Protein AF-A0A7L2LQS7-F1 (afdb_monomer_lite)

InterPro domains:
  IPR002018 Carboxylesterase, type B [PF00135] (4-164)
  IPR029058 Alpha/Beta hydrolase fold [G3DSA:3.40.50.1820] (1-180)
  IPR029058 Alpha/Beta hydrolase fold [SSF53474] (6-167)
  IPR051093 Neuroligin and Bile salt-activated lipase [PTHR43903] (17-174)

Structure (mmCIF, N/CA/C/O backbone):
data_AF-A0A7L2LQS7-F1
#
_entry.id   AF-A0A7L2LQS7-F1
#
loop_
_atom_site.group_PDB
_atom_site.id
_atom_site.type_symbol
_atom_site.label_atom_id
_atom_site.label_alt_id
_atom_site.label_comp_id
_atom_site.label_asym_id
_atom_site.label_entity_id
_atom_site.label_seq_id
_atom_site.pdbx_PDB_ins_code
_atom_site.Cartn_x
_atom_site.Cartn_y
_atom_site.Cartn_z
_atom_site.occupancy
_atom_site.B_iso_or_equiv
_atom_site.auth_seq_id
_atom_site.auth_comp_id
_atom_site.auth_asym_id
_atom_site.auth_atom_id
_atom_site.pdbx_PDB_model_num
ATOM 1 N N . ASP A 1 1 ? -19.532 10.464 4.404 1.00 62.78 1 ASP A N 1
ATOM 2 C CA . ASP A 1 1 ? -19.447 11.847 4.922 1.00 62.78 1 ASP A CA 1
ATOM 3 C C . ASP A 1 1 ? -18.930 11.915 6.348 1.00 62.78 1 ASP A C 1
ATOM 5 O O . ASP A 1 1 ? -19.422 11.199 7.227 1.00 62.78 1 ASP A O 1
ATOM 9 N N . VAL A 1 2 ? -17.892 12.721 6.559 1.00 74.38 2 VAL A N 1
ATOM 10 C CA . VAL A 1 2 ? -17.381 13.107 7.881 1.00 74.38 2 VAL A CA 1
ATOM 11 C C . VAL A 1 2 ? -18.185 14.329 8.349 1.00 74.38 2 VAL A C 1
ATOM 13 O O . VAL A 1 2 ? -18.306 15.274 7.575 1.00 74.38 2 VAL A O 1
ATOM 16 N N . PRO A 1 3 ? -18.775 14.322 9.558 1.00 81.75 3 PRO A N 1
ATOM 17 C CA . PRO A 1 3 ? -19.477 15.487 10.097 1.00 81.75 3 PRO A CA 1
ATOM 18 C C . PRO A 1 3 ? -18.576 16.727 10.174 1.00 81.75 3 PRO A C 1
ATOM 20 O O . PRO A 1 3 ? -17.411 16.602 10.553 1.00 81.75 3 PRO A O 1
ATOM 23 N N . SER A 1 4 ? -19.132 17.910 9.891 1.00 85.94 4 SER A N 1
ATOM 24 C CA . SER A 1 4 ? -18.423 19.200 9.957 1.00 85.94 4 SER A CA 1
ATOM 25 C C . SER A 1 4 ? -17.726 19.428 11.297 1.00 85.94 4 SER A C 1
ATOM 27 O O . SER A 1 4 ? -16.603 19.918 11.333 1.00 85.94 4 SER A O 1
ATOM 29 N N . ASP A 1 5 ? -18.354 18.995 12.389 1.00 87.81 5 ASP A N 1
ATOM 30 C CA . ASP A 1 5 ? -17.862 19.209 13.754 1.00 87.81 5 ASP A CA 1
ATOM 31 C C . ASP A 1 5 ? -16.577 18.420 14.061 1.00 87.81 5 ASP A C 1
ATOM 33 O O . ASP A 1 5 ? -15.889 18.709 15.035 1.00 87.81 5 ASP A O 1
ATOM 37 N N . LEU A 1 6 ? -16.232 17.427 13.231 1.00 91.44 6 LEU A N 1
ATOM 38 C CA . LEU A 1 6 ? -14.990 16.656 13.350 1.00 91.44 6 LEU A CA 1
ATOM 39 C C . LEU A 1 6 ? -13.872 17.183 12.440 1.00 91.44 6 LEU A C 1
ATOM 41 O O . LEU A 1 6 ? -12.733 16.738 12.573 1.00 91.44 6 LEU A O 1
ATOM 45 N N . LEU A 1 7 ? -14.164 18.125 11.536 1.00 91.06 7 LEU A N 1
ATOM 46 C CA . LEU A 1 7 ? -13.156 18.700 10.641 1.00 91.06 7 LEU A CA 1
ATOM 47 C C . LEU A 1 7 ? -12.003 19.373 11.397 1.00 91.06 7 LEU A C 1
ATOM 49 O O . LEU A 1 7 ? -10.867 19.101 11.017 1.00 91.06 7 LEU A O 1
ATOM 53 N N . PRO A 1 8 ? -12.223 20.160 12.473 1.00 93.00 8 PRO A N 1
ATOM 54 C CA . PRO A 1 8 ? -11.115 20.769 13.211 1.00 93.00 8 PRO A CA 1
ATOM 55 C C . PRO A 1 8 ? -10.133 19.731 13.764 1.00 93.00 8 PRO A C 1
ATOM 57 O O . PRO A 1 8 ? -8.931 19.903 13.636 1.00 93.00 8 PRO A O 1
ATOM 60 N N . MET A 1 9 ? -10.640 18.610 14.292 1.00 93.75 9 MET A N 1
ATOM 61 C CA . MET A 1 9 ? -9.814 17.511 14.808 1.00 93.75 9 MET A CA 1
ATOM 62 C C . MET A 1 9 ? -8.959 16.858 13.712 1.00 93.75 9 MET A C 1
ATOM 64 O O . MET A 1 9 ? -7.824 16.467 13.960 1.00 93.75 9 MET A O 1
ATOM 68 N N . ILE A 1 10 ? -9.509 16.706 12.505 1.00 94.75 10 ILE A N 1
ATOM 69 C CA . ILE A 1 10 ? -8.804 16.100 11.366 1.00 94.75 10 ILE A CA 1
ATOM 70 C C . ILE A 1 10 ? -7.771 17.061 10.784 1.00 94.75 10 ILE A C 1
ATOM 72 O O . ILE A 1 10 ? -6.670 16.636 10.441 1.00 94.75 10 ILE A O 1
ATOM 76 N N . ILE A 1 11 ? -8.122 18.343 10.683 1.00 93.69 11 ILE A N 1
ATOM 77 C CA . ILE A 1 11 ? -7.222 19.400 10.221 1.00 93.69 11 ILE A CA 1
ATOM 78 C C . ILE A 1 11 ? -6.031 19.525 11.170 1.00 93.69 11 ILE A C 1
ATOM 80 O O . ILE A 1 11 ? -4.901 19.527 10.697 1.00 93.69 11 ILE A O 1
ATOM 84 N N . ASP A 1 12 ? -6.270 19.556 12.479 1.00 94.62 12 ASP A N 1
ATOM 85 C CA . ASP A 1 12 ? -5.216 19.627 13.495 1.00 94.62 12 ASP A CA 1
ATOM 86 C C . ASP A 1 12 ? -4.250 18.432 13.401 1.00 94.62 12 ASP A C 1
ATOM 88 O O . ASP A 1 12 ? -3.039 18.606 13.294 1.00 94.62 12 ASP A O 1
ATOM 92 N N . GLU A 1 13 ? -4.785 17.210 13.310 1.00 95.62 13 GLU A N 1
ATOM 93 C CA . GLU A 1 13 ? -3.983 15.981 13.232 1.00 95.62 13 GLU A CA 1
ATOM 94 C C . GLU A 1 13 ? -3.121 15.874 11.960 1.00 95.62 13 GLU A C 1
ATOM 96 O O . GLU A 1 13 ? -2.059 15.239 11.978 1.00 95.62 13 GLU A O 1
ATOM 101 N N . TYR A 1 14 ? -3.596 16.393 10.826 1.00 96.50 14 TYR A N 1
ATOM 102 C CA . TYR A 1 14 ? -2.888 16.265 9.549 1.00 96.50 14 TYR A CA 1
ATOM 103 C C . TYR A 1 14 ? -2.093 17.507 9.185 1.00 96.50 14 TYR A C 1
ATOM 105 O O . TYR A 1 14 ? -0.924 17.379 8.841 1.00 96.50 14 TYR A O 1
ATOM 113 N N . LEU A 1 15 ? -2.711 18.684 9.224 1.00 94.25 15 LEU A N 1
ATOM 114 C CA . LEU A 1 15 ? -2.127 19.914 8.697 1.00 94.25 15 LEU A CA 1
ATOM 115 C C . LEU A 1 15 ? -1.290 20.630 9.758 1.00 94.25 15 LEU A C 1
ATOM 117 O O . LEU A 1 15 ? -0.187 21.078 9.440 1.00 94.25 15 LEU A O 1
ATOM 121 N N . GLY A 1 16 ? -1.747 20.646 11.015 1.00 88.62 16 GLY A N 1
ATOM 122 C CA . GLY A 1 16 ? -1.106 21.384 12.107 1.00 88.62 16 GLY A CA 1
ATOM 123 C C . GLY A 1 16 ? -0.840 22.854 11.753 1.00 88.62 16 GLY A C 1
ATOM 124 O O . GLY A 1 16 ? -1.473 23.410 10.858 1.00 88.62 16 GLY A O 1
ATOM 125 N N . ASP A 1 17 ? 0.151 23.455 12.412 1.00 90.19 17 ASP A N 1
ATOM 126 C CA . ASP A 1 17 ? 0.491 24.879 12.256 1.00 90.19 17 ASP A CA 1
ATOM 127 C C . ASP A 1 17 ? 1.727 25.114 11.364 1.00 90.19 17 ASP A C 1
ATOM 129 O O . ASP A 1 17 ? 2.562 25.969 11.657 1.00 90.19 17 ASP A O 1
ATOM 133 N N . THR A 1 18 ? 1.917 24.318 10.303 1.00 91.75 18 THR A N 1
ATOM 134 C CA . THR A 1 18 ? 3.075 24.525 9.412 1.00 91.75 18 THR A CA 1
ATOM 135 C C . THR A 1 18 ? 2.882 25.745 8.509 1.00 91.75 18 THR A C 1
ATOM 137 O O . THR A 1 18 ? 1.830 25.921 7.892 1.00 91.75 18 THR A O 1
ATOM 140 N N . GLU A 1 19 ? 3.922 26.573 8.406 1.00 93.06 19 GLU A N 1
ATOM 141 C CA . GLU A 1 19 ? 3.988 27.694 7.462 1.00 93.06 19 GLU A CA 1
ATOM 142 C C . GLU A 1 19 ? 4.675 27.310 6.140 1.00 93.06 19 GLU A C 1
ATOM 144 O O . GLU A 1 19 ? 4.652 28.098 5.195 1.00 93.06 19 GLU A O 1
ATOM 149 N N . ASP A 1 20 ? 5.273 26.113 6.044 1.00 96.75 20 ASP A N 1
ATOM 150 C CA . ASP A 1 20 ? 5.912 25.632 4.815 1.00 96.75 20 ASP A CA 1
ATOM 151 C C . ASP A 1 20 ? 4.850 25.115 3.823 1.00 96.75 20 ASP A C 1
ATOM 153 O O . ASP A 1 20 ? 4.201 24.094 4.081 1.00 96.75 20 ASP A O 1
ATOM 157 N N . PRO A 1 21 ? 4.682 25.755 2.647 1.00 96.06 21 PRO A N 1
ATOM 158 C CA . PRO A 1 21 ? 3.709 25.314 1.654 1.00 96.06 21 PRO A CA 1
ATOM 159 C C . PRO A 1 21 ? 3.954 23.893 1.129 1.00 96.06 21 PRO A C 1
ATOM 161 O O . PRO A 1 21 ? 2.997 23.208 0.761 1.00 96.06 21 PRO A O 1
ATOM 164 N N . ALA A 1 22 ? 5.212 23.440 1.062 1.00 96.19 22 ALA A N 1
ATOM 165 C CA . ALA A 1 22 ? 5.538 22.095 0.594 1.00 96.19 22 ALA A CA 1
ATOM 166 C C . ALA A 1 22 ? 5.123 21.042 1.626 1.00 96.19 22 ALA A C 1
ATOM 168 O O . ALA A 1 22 ? 4.493 20.044 1.271 1.00 96.19 22 ALA A O 1
ATOM 169 N N . GLU A 1 23 ? 5.402 21.301 2.902 1.00 96.25 23 GLU A N 1
ATOM 170 C CA . GLU A 1 23 ? 4.966 20.441 3.996 1.00 96.25 23 GLU A CA 1
ATOM 171 C C . GLU A 1 23 ? 3.436 20.410 4.115 1.00 96.25 23 GLU A C 1
ATOM 173 O O . GLU A 1 23 ? 2.849 19.334 4.252 1.00 96.25 23 GLU A O 1
ATOM 178 N N . LEU A 1 24 ? 2.772 21.566 3.996 1.00 96.75 24 LEU A N 1
ATOM 179 C CA . LEU A 1 24 ? 1.312 21.655 4.003 1.00 96.75 24 LEU A CA 1
ATOM 180 C C . LEU A 1 24 ? 0.690 20.834 2.866 1.00 96.75 24 LEU A C 1
ATOM 182 O O . LEU A 1 24 ? -0.272 20.096 3.095 1.00 96.75 24 LEU A O 1
ATOM 186 N N . ARG A 1 25 ? 1.249 20.928 1.650 1.00 96.06 25 ARG A N 1
ATOM 187 C CA . ARG A 1 25 ? 0.832 20.113 0.499 1.00 96.06 25 ARG A CA 1
ATOM 188 C C . ARG A 1 25 ? 0.946 18.627 0.821 1.00 96.06 25 ARG A C 1
ATOM 190 O O . ARG A 1 25 ? -0.025 17.901 0.632 1.00 96.06 25 ARG A O 1
ATOM 197 N N . ASP A 1 26 ? 2.102 18.177 1.296 1.00 96.25 26 ASP A N 1
ATOM 198 C CA . ASP A 1 26 ? 2.358 16.751 1.525 1.00 96.25 26 ASP A CA 1
ATOM 199 C C . ASP A 1 26 ? 1.445 16.190 2.625 1.00 96.25 26 ASP A C 1
ATOM 201 O O . ASP A 1 26 ? 0.823 15.144 2.440 1.00 96.25 26 ASP A O 1
ATOM 205 N N . ARG A 1 27 ? 1.255 16.941 3.717 1.00 96.88 27 ARG A N 1
ATOM 206 C CA . ARG A 1 27 ? 0.311 16.617 4.799 1.00 96.88 27 ARG A CA 1
ATOM 207 C C . ARG A 1 27 ? -1.140 16.538 4.319 1.00 96.88 27 ARG A C 1
ATOM 209 O O . ARG A 1 27 ? -1.890 15.650 4.731 1.00 96.88 27 ARG A O 1
ATOM 216 N N . PHE A 1 28 ? -1.544 17.453 3.439 1.00 96.44 28 PHE A N 1
ATOM 217 C CA . PHE A 1 28 ? -2.881 17.447 2.851 1.00 96.44 28 PHE A CA 1
ATOM 218 C C . PHE A 1 28 ? -3.085 16.271 1.884 1.00 96.44 28 PHE A C 1
ATOM 220 O O . PHE A 1 28 ? -4.141 15.639 1.897 1.00 96.44 28 PHE A O 1
ATOM 227 N N . LEU A 1 29 ? -2.073 15.922 1.086 1.00 96.38 29 LEU A N 1
ATOM 228 C CA . LEU A 1 29 ? -2.115 14.740 0.221 1.00 96.38 29 LEU A CA 1
ATOM 229 C C . LEU A 1 29 ? -2.169 13.441 1.039 1.00 96.38 29 LEU A C 1
ATOM 231 O O . LEU A 1 29 ? -2.955 12.552 0.706 1.00 96.38 29 LEU A O 1
ATOM 235 N N . ASP A 1 30 ? -1.426 13.357 2.146 1.00 96.75 30 ASP A N 1
ATOM 236 C CA . ASP A 1 30 ? -1.506 12.239 3.094 1.00 96.75 30 ASP A CA 1
ATOM 237 C C . ASP A 1 30 ? -2.912 12.098 3.697 1.00 96.75 30 ASP A C 1
ATOM 239 O O . ASP A 1 30 ? -3.427 10.984 3.798 1.00 96.75 30 ASP A O 1
ATOM 243 N N . LEU A 1 31 ? -3.567 13.211 4.054 1.00 96.88 31 LEU A N 1
ATOM 244 C CA . LEU A 1 31 ? -4.956 13.208 4.526 1.00 96.88 31 LEU A CA 1
ATOM 245 C C . LEU A 1 31 ? -5.904 12.599 3.489 1.00 96.88 31 LEU A C 1
ATOM 247 O O . LEU A 1 31 ? -6.710 11.725 3.823 1.00 96.88 31 LEU A O 1
ATOM 251 N N . LEU A 1 32 ? -5.819 13.058 2.239 1.00 95.75 32 LEU A N 1
ATOM 252 C CA . LEU A 1 32 ? -6.684 12.571 1.166 1.00 95.75 32 LEU A CA 1
ATOM 253 C C . LEU A 1 32 ? -6.434 11.088 0.875 1.00 95.75 32 LEU A C 1
ATOM 255 O O . LEU A 1 32 ? -7.392 10.318 0.791 1.00 95.75 32 LEU A O 1
ATOM 259 N N . GLY A 1 33 ? -5.168 10.673 0.778 1.00 96.44 33 GLY A N 1
ATOM 260 C CA . GLY A 1 33 ? -4.793 9.279 0.543 1.00 96.44 33 GLY A CA 1
ATOM 261 C C . GLY A 1 33 ? -5.238 8.351 1.673 1.00 96.44 33 GLY A C 1
ATOM 262 O O . GLY A 1 33 ? -5.819 7.289 1.422 1.00 96.44 33 GLY A O 1
ATOM 263 N N . ASP A 1 34 ? -5.048 8.772 2.926 1.00 97.44 34 ASP A N 1
ATOM 264 C CA . ASP A 1 34 ? -5.461 7.987 4.084 1.00 97.44 34 ASP A CA 1
ATOM 265 C C . ASP A 1 34 ? -6.985 7.833 4.145 1.00 97.44 34 ASP A C 1
ATOM 267 O O . ASP A 1 34 ? -7.490 6.725 4.350 1.00 97.44 34 ASP A O 1
ATOM 271 N N . MET A 1 35 ? -7.726 8.923 3.933 1.00 94.25 35 MET A N 1
ATOM 272 C CA . MET A 1 35 ? -9.188 8.920 3.997 1.00 94.25 35 MET A CA 1
ATOM 273 C C . MET A 1 35 ? -9.818 8.123 2.847 1.00 94.25 35 MET A C 1
ATOM 275 O O . MET A 1 35 ? -10.779 7.384 3.074 1.00 94.25 35 MET A O 1
ATOM 279 N N . ALA A 1 36 ? -9.298 8.273 1.626 1.00 94.12 36 ALA A N 1
ATOM 280 C CA . ALA A 1 36 ? -9.875 7.662 0.433 1.00 94.12 36 ALA A CA 1
ATOM 281 C C . ALA A 1 36 ? -9.492 6.185 0.274 1.00 94.12 36 ALA A C 1
ATOM 283 O O . ALA A 1 36 ? -10.329 5.387 -0.148 1.00 94.12 36 ALA A O 1
ATOM 284 N N . ILE A 1 37 ? -8.251 5.816 0.612 1.00 96.25 37 ILE A N 1
ATOM 285 C CA . ILE A 1 37 ? -7.688 4.501 0.280 1.00 96.25 37 ILE A CA 1
ATOM 286 C C . ILE A 1 37 ? -7.264 3.733 1.531 1.00 96.25 37 ILE A C 1
ATOM 288 O O . ILE A 1 37 ? -7.790 2.647 1.788 1.00 96.25 37 ILE A O 1
ATOM 292 N N . VAL A 1 38 ? -6.337 4.274 2.327 1.00 97.56 38 VAL A N 1
ATOM 293 C CA . VAL A 1 38 ? -5.633 3.478 3.352 1.00 97.56 38 VAL A CA 1
ATOM 294 C C . VAL A 1 38 ? -6.568 3.028 4.476 1.00 97.56 38 VAL A C 1
ATOM 296 O O . VAL A 1 38 ? -6.602 1.844 4.813 1.00 97.56 38 VAL A O 1
ATOM 299 N N . MET A 1 39 ? -7.365 3.934 5.049 1.00 97.00 39 MET A N 1
ATOM 300 C CA . MET A 1 39 ? -8.237 3.601 6.183 1.00 97.00 39 MET A CA 1
ATOM 301 C C . MET A 1 39 ? -9.382 2.655 5.788 1.00 97.00 39 MET A C 1
ATOM 303 O O . MET A 1 39 ? -9.608 1.672 6.506 1.00 97.00 39 MET A O 1
ATOM 307 N N . PRO A 1 40 ? -10.086 2.860 4.653 1.00 96.56 40 PRO A N 1
ATOM 308 C CA . PRO A 1 40 ? -11.035 1.873 4.143 1.00 96.56 40 PRO A CA 1
ATOM 309 C C . PRO A 1 40 ? -10.393 0.508 3.858 1.00 96.56 40 PRO A C 1
ATOM 311 O O . PRO A 1 40 ? -10.968 -0.511 4.249 1.00 96.56 40 PRO A O 1
ATOM 314 N N . ALA A 1 41 ? -9.199 0.471 3.253 1.00 98.06 41 ALA A N 1
ATOM 315 C CA . ALA A 1 41 ? -8.479 -0.773 2.974 1.00 98.06 41 ALA A CA 1
ATOM 316 C C . ALA A 1 41 ? -8.128 -1.532 4.262 1.00 98.06 41 ALA A C 1
ATOM 318 O O . ALA A 1 41 ? -8.461 -2.708 4.389 1.00 98.06 41 ALA A O 1
ATOM 319 N N . ILE A 1 42 ? -7.551 -0.861 5.266 1.00 98.19 42 ILE A N 1
ATOM 320 C CA . ILE A 1 42 ? -7.239 -1.474 6.570 1.00 98.19 42 ILE A CA 1
ATOM 321 C C . ILE A 1 42 ? -8.505 -1.999 7.252 1.00 98.19 42 ILE A C 1
ATOM 323 O O . ILE A 1 42 ? -8.498 -3.088 7.831 1.00 98.19 42 ILE A O 1
ATOM 327 N N . LYS A 1 43 ? -9.623 -1.271 7.169 1.00 97.00 43 LYS A N 1
ATOM 328 C CA . LYS A 1 43 ? -10.905 -1.745 7.702 1.00 97.00 43 LYS A CA 1
ATOM 329 C C . LYS A 1 43 ? -11.375 -3.023 7.000 1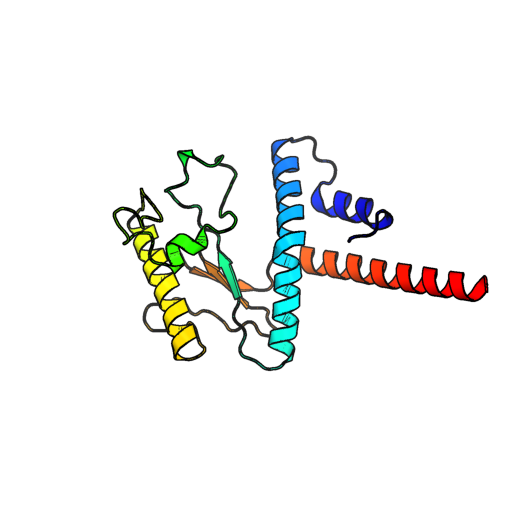.00 97.00 43 LYS A C 1
ATOM 331 O O . LYS A 1 43 ? -11.762 -3.971 7.681 1.00 97.00 43 LYS A O 1
ATOM 336 N N . ALA A 1 44 ? -11.312 -3.066 5.669 1.00 98.06 44 ALA A N 1
ATOM 337 C CA . ALA A 1 44 ? -11.670 -4.248 4.890 1.00 98.06 44 ALA A CA 1
ATOM 338 C C . ALA A 1 44 ? -10.762 -5.448 5.213 1.00 98.06 44 ALA A C 1
ATOM 340 O O . ALA A 1 44 ? -11.264 -6.551 5.417 1.00 98.06 44 ALA A O 1
ATOM 341 N N . LEU A 1 45 ? -9.451 -5.225 5.349 1.00 98.12 45 LEU A N 1
ATOM 342 C CA . LEU A 1 45 ? -8.480 -6.256 5.730 1.00 98.12 45 LEU A CA 1
ATOM 343 C C . LEU A 1 45 ? -8.778 -6.854 7.104 1.00 98.12 45 LEU A C 1
ATOM 345 O O . LEU A 1 45 ? -8.729 -8.071 7.262 1.00 98.12 45 LEU A O 1
ATOM 349 N N . ASN A 1 46 ? -9.114 -6.018 8.091 1.00 97.44 46 ASN A N 1
ATOM 350 C CA . ASN A 1 46 ? -9.468 -6.502 9.424 1.00 97.44 46 ASN A CA 1
ATOM 351 C C . ASN A 1 46 ? -10.716 -7.395 9.382 1.00 97.44 46 ASN A C 1
ATOM 353 O O . ASN A 1 46 ? -10.674 -8.489 9.940 1.00 97.44 46 ASN A O 1
ATOM 357 N N . TYR A 1 47 ? -11.771 -6.993 8.661 1.00 98.12 47 TYR A N 1
ATOM 358 C CA . TYR A 1 47 ? -12.967 -7.829 8.500 1.00 98.12 47 TYR A CA 1
ATOM 359 C C . TYR A 1 47 ? -12.689 -9.129 7.744 1.00 98.12 47 TYR A C 1
ATOM 361 O O . TYR A 1 47 ? -13.170 -10.188 8.141 1.00 98.12 47 TYR A O 1
ATOM 369 N N . HIS A 1 48 ? -11.900 -9.070 6.670 1.00 98.25 48 HIS A N 1
ATOM 370 C CA . HIS A 1 48 ? -11.558 -10.258 5.895 1.00 98.25 48 HIS A CA 1
ATOM 371 C C . HIS A 1 48 ? -10.745 -11.250 6.737 1.00 98.25 48 HIS A C 1
ATOM 373 O O . HIS A 1 48 ? -11.086 -12.429 6.796 1.00 98.25 48 HIS A O 1
ATOM 379 N N . ARG A 1 49 ? -9.751 -10.768 7.493 1.00 97.31 49 ARG A N 1
ATOM 380 C CA . ARG A 1 49 ? -9.002 -11.578 8.464 1.00 97.31 49 ARG A CA 1
ATOM 381 C C . ARG A 1 49 ? -9.916 -12.180 9.536 1.00 97.31 49 ARG A C 1
ATOM 383 O O . ARG A 1 49 ? -9.770 -13.351 9.868 1.00 97.31 49 ARG A O 1
ATOM 390 N N . GLU A 1 50 ? -10.843 -11.400 10.092 1.00 97.69 50 GLU A N 1
ATOM 391 C CA . GLU A 1 50 ? -11.778 -11.850 11.139 1.00 97.69 50 GLU A CA 1
ATOM 392 C C . GLU A 1 50 ? -12.741 -12.943 10.664 1.00 97.69 50 GLU A C 1
ATOM 394 O O . GLU A 1 50 ? -13.211 -13.734 11.478 1.00 97.69 50 GLU A O 1
ATOM 399 N N . SER A 1 51 ? -12.976 -13.053 9.354 1.00 97.75 51 SER A N 1
ATOM 400 C CA . SER A 1 51 ? -13.718 -14.179 8.776 1.00 97.75 51 SER A CA 1
ATOM 401 C C . SER A 1 51 ? -12.959 -15.516 8.825 1.00 97.75 51 SER A C 1
ATOM 403 O O . SER A 1 51 ? -13.541 -16.562 8.548 1.00 97.75 51 SER A O 1
ATOM 405 N N . GLY A 1 52 ? -11.663 -15.497 9.162 1.00 96.25 52 GLY A N 1
ATOM 406 C CA . GLY A 1 52 ? -10.772 -16.661 9.136 1.00 96.25 52 GLY A CA 1
ATOM 407 C C . GLY A 1 52 ? -10.140 -16.935 7.768 1.00 96.25 52 GLY A C 1
ATOM 408 O O . GLY A 1 52 ? -9.3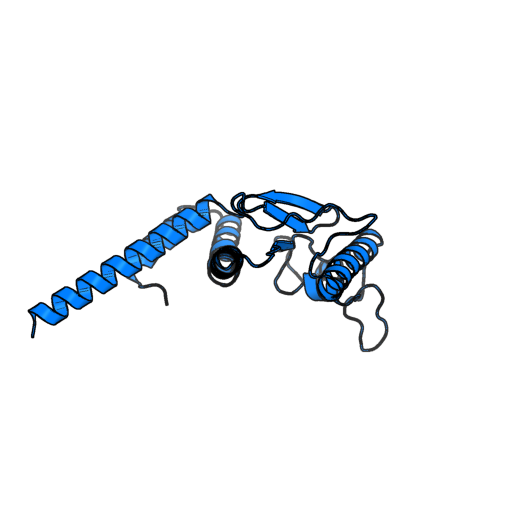47 -17.867 7.639 1.00 96.25 52 GLY A O 1
ATOM 409 N N . ALA A 1 53 ? -10.457 -16.133 6.748 1.00 96.31 53 ALA A N 1
ATOM 410 C CA . ALA A 1 53 ? -9.892 -16.281 5.414 1.00 96.31 53 ALA A CA 1
ATOM 411 C C . ALA A 1 53 ? -8.414 -15.832 5.353 1.00 96.31 53 ALA A C 1
ATOM 413 O O . ALA A 1 53 ? -8.056 -14.798 5.939 1.00 96.31 53 ALA A O 1
ATOM 414 N N . PRO A 1 54 ? -7.547 -16.544 4.598 1.00 96.94 54 PRO A N 1
ATOM 415 C CA . PRO A 1 54 ? -6.200 -16.071 4.296 1.00 96.94 54 PRO A CA 1
ATOM 416 C C . PRO A 1 54 ? -6.252 -14.667 3.694 1.00 96.94 54 PRO A C 1
ATOM 418 O O . PRO A 1 54 ? -6.983 -14.408 2.739 1.00 96.94 54 PRO A O 1
ATOM 421 N N . THR A 1 55 ? -5.501 -13.745 4.284 1.00 98.50 55 THR A N 1
ATOM 422 C CA . THR A 1 55 ? -5.528 -12.326 3.922 1.00 98.50 55 THR A CA 1
ATOM 423 C C . THR A 1 55 ? -4.099 -11.873 3.692 1.00 98.50 55 THR A C 1
ATOM 425 O O . THR A 1 55 ? -3.230 -12.171 4.505 1.00 98.50 55 THR A O 1
ATOM 428 N N . TYR A 1 56 ? -3.844 -11.152 2.606 1.00 98.62 56 TYR A N 1
ATOM 429 C CA . TYR A 1 56 ? -2.528 -10.616 2.263 1.00 98.62 56 TYR A CA 1
ATOM 430 C C . TYR A 1 56 ? -2.670 -9.137 1.929 1.00 98.62 56 TYR A C 1
ATOM 432 O O . TYR A 1 56 ? -3.674 -8.719 1.355 1.00 98.62 56 TYR A O 1
ATOM 440 N N . PHE A 1 57 ? -1.672 -8.344 2.303 1.00 98.50 57 PHE A N 1
ATOM 441 C CA . PHE A 1 57 ? -1.680 -6.903 2.083 1.00 98.50 57 PHE A CA 1
ATOM 442 C C . PHE A 1 57 ? -0.307 -6.403 1.644 1.00 98.50 57 PHE A C 1
ATOM 444 O O . PHE A 1 57 ? 0.713 -6.937 2.089 1.00 98.50 57 PHE A O 1
ATOM 451 N N . PHE A 1 58 ? -0.291 -5.384 0.784 1.00 98.50 58 PHE A N 1
ATOM 452 C CA . PHE A 1 58 ? 0.915 -4.668 0.391 1.00 98.50 58 PHE A CA 1
ATOM 453 C C . PHE A 1 58 ? 0.694 -3.162 0.318 1.00 98.50 58 PHE A C 1
ATOM 455 O O . PHE A 1 58 ? -0.424 -2.694 0.122 1.00 98.50 58 PHE A O 1
ATOM 462 N N . GLU A 1 59 ? 1.801 -2.433 0.396 1.00 98.44 59 GLU A N 1
ATOM 463 C CA . GLU A 1 59 ? 1.894 -1.022 0.036 1.00 98.44 59 GLU A CA 1
ATOM 464 C C . GLU A 1 59 ? 2.890 -0.885 -1.120 1.00 98.44 59 GLU A C 1
ATOM 466 O O . GLU A 1 59 ? 4.054 -1.275 -0.994 1.00 98.44 59 GLU A O 1
ATOM 471 N N . PHE A 1 60 ? 2.440 -0.362 -2.259 1.00 98.44 60 PHE A N 1
ATOM 472 C CA . PHE A 1 60 ? 3.314 -0.066 -3.393 1.00 98.44 60 PHE A CA 1
ATOM 473 C C . PHE A 1 60 ? 3.949 1.314 -3.217 1.00 98.44 60 PHE A C 1
ATOM 475 O O . PHE A 1 60 ? 3.248 2.288 -2.965 1.00 98.44 60 PHE A O 1
ATOM 482 N N . GLN A 1 61 ? 5.274 1.395 -3.333 1.00 97.31 61 GLN A N 1
ATOM 483 C CA . GLN A 1 61 ? 6.047 2.595 -2.984 1.00 97.31 61 GLN A CA 1
ATOM 484 C C . GLN A 1 61 ? 6.990 3.066 -4.098 1.00 97.31 61 GLN A C 1
ATOM 486 O O . GLN A 1 61 ? 7.674 4.080 -3.945 1.00 97.31 61 GLN A O 1
ATOM 491 N N . HIS A 1 62 ? 7.071 2.331 -5.207 1.00 96.00 62 HIS A N 1
ATOM 492 C CA . HIS A 1 62 ? 7.982 2.665 -6.294 1.00 96.00 62 HIS A CA 1
ATOM 493 C C . HIS A 1 62 ? 7.391 3.738 -7.215 1.00 96.00 62 HIS A C 1
ATOM 495 O O . HIS A 1 62 ? 6.298 3.554 -7.744 1.00 96.00 62 HIS A O 1
ATOM 501 N N . ARG A 1 63 ? 8.135 4.825 -7.451 1.00 93.94 63 ARG A N 1
ATOM 502 C CA . ARG A 1 63 ? 7.819 5.815 -8.487 1.00 93.94 63 ARG A CA 1
ATOM 503 C C . ARG A 1 63 ? 8.336 5.312 -9.844 1.00 93.94 63 ARG A C 1
ATOM 505 O O . ARG A 1 63 ? 9.552 5.200 -9.990 1.00 93.94 63 ARG A O 1
ATOM 512 N N . PRO A 1 64 ? 7.455 5.058 -10.825 1.00 92.62 64 PRO A N 1
ATOM 513 C CA . PRO A 1 64 ? 7.830 4.709 -12.196 1.00 92.62 64 PRO A CA 1
ATOM 514 C C . PRO A 1 64 ? 8.818 5.671 -12.857 1.00 92.62 64 PRO A C 1
ATOM 516 O O . PRO A 1 64 ? 8.585 6.882 -12.841 1.00 92.62 64 PRO A O 1
ATOM 519 N N . SER A 1 65 ? 9.832 5.144 -13.548 1.00 91.00 65 SER A N 1
ATOM 520 C CA . SER A 1 65 ? 10.721 5.966 -14.386 1.00 91.00 65 SER A CA 1
ATOM 521 C C . SER A 1 65 ? 9.968 6.613 -15.557 1.00 91.00 65 SER A C 1
ATOM 523 O O . SER A 1 65 ? 10.147 7.799 -15.815 1.00 91.00 65 SER A O 1
ATOM 525 N N . ALA A 1 66 ? 9.015 5.890 -16.159 1.00 85.69 66 ALA A N 1
ATOM 526 C CA . ALA A 1 66 ? 8.146 6.369 -17.242 1.00 85.69 66 ALA A CA 1
ATOM 527 C C . ALA A 1 66 ? 7.354 7.654 -16.925 1.00 85.69 66 ALA A C 1
ATOM 529 O O . ALA A 1 66 ? 6.828 8.286 -17.837 1.00 85.69 66 ALA A O 1
ATOM 530 N N . TYR A 1 67 ? 7.221 8.019 -15.646 1.00 84.50 67 TYR A N 1
ATOM 531 C CA . TYR A 1 67 ? 6.493 9.212 -15.210 1.00 84.50 67 TYR A CA 1
ATOM 532 C C . TYR A 1 67 ? 7.397 10.273 -14.583 1.00 84.50 67 TYR A C 1
ATOM 534 O O . TYR A 1 67 ? 6.889 11.203 -13.954 1.00 84.50 67 TYR A O 1
ATOM 542 N N . TRP A 1 68 ? 8.721 10.150 -14.726 1.00 82.69 68 TRP A N 1
ATOM 543 C CA . TRP A 1 68 ? 9.657 11.121 -14.167 1.00 82.69 68 TRP A CA 1
ATOM 544 C C . TRP A 1 68 ? 9.360 12.536 -14.677 1.00 82.69 68 TRP A C 1
ATOM 546 O O . TRP A 1 68 ? 9.144 13.426 -13.863 1.00 82.69 68 TRP A O 1
ATOM 556 N N . ASP A 1 69 ? 9.202 12.698 -15.992 1.00 84.75 69 ASP A N 1
ATOM 557 C CA . ASP A 1 69 ? 8.988 14.006 -16.630 1.00 84.75 69 ASP A CA 1
ATOM 558 C C . ASP A 1 69 ? 7.524 14.478 -16.626 1.00 84.75 69 ASP A C 1
ATOM 560 O O . ASP A 1 69 ? 7.234 15.635 -16.931 1.00 84.75 69 ASP A O 1
ATOM 564 N N . SER A 1 70 ? 6.576 13.596 -16.291 1.00 86.44 70 SER A N 1
ATOM 565 C CA . SER A 1 70 ? 5.138 13.897 -16.331 1.00 86.44 70 SER A CA 1
ATOM 566 C C . SER A 1 70 ? 4.515 14.135 -14.954 1.00 86.44 70 SER A C 1
ATOM 568 O O . SER A 1 70 ? 3.358 14.552 -14.879 1.00 86.44 70 SER A O 1
ATOM 570 N N . LYS A 1 71 ? 5.235 13.842 -13.862 1.00 88.94 71 LYS A N 1
ATOM 571 C CA . LYS A 1 71 ? 4.770 14.042 -12.481 1.00 88.94 71 LYS A CA 1
ATOM 572 C C . LYS A 1 71 ? 5.766 14.916 -11.707 1.00 88.94 71 LYS A C 1
ATOM 574 O O . LYS A 1 71 ? 6.968 14.746 -11.867 1.00 88.94 71 LYS A O 1
ATOM 579 N N . PRO A 1 72 ? 5.322 15.813 -10.814 1.00 92.56 72 PRO A N 1
ATOM 580 C CA . PRO A 1 72 ? 6.239 16.569 -9.958 1.00 92.56 72 PRO A CA 1
ATOM 581 C C . PRO A 1 72 ? 7.093 15.662 -9.060 1.00 92.56 72 PRO A C 1
ATOM 583 O O . PRO A 1 72 ? 6.579 14.674 -8.545 1.00 92.56 72 PRO A O 1
ATOM 586 N N . ASP A 1 73 ? 8.358 16.003 -8.805 1.00 90.50 73 ASP A N 1
ATOM 587 C CA . ASP A 1 73 ? 9.336 15.157 -8.082 1.00 90.50 73 ASP A CA 1
ATOM 588 C C . ASP A 1 73 ? 8.920 14.727 -6.665 1.00 90.50 73 ASP A C 1
ATOM 590 O O . ASP A 1 73 ? 9.344 13.681 -6.178 1.00 90.50 73 ASP A O 1
ATOM 594 N N . TYR A 1 74 ? 8.057 15.500 -6.001 1.00 90.88 74 TYR A N 1
ATOM 595 C CA . TYR A 1 74 ? 7.544 15.157 -4.671 1.00 90.88 74 TYR A CA 1
ATOM 596 C C . TYR A 1 74 ? 6.558 13.976 -4.684 1.00 90.88 74 TYR A C 1
ATOM 598 O O . TYR A 1 74 ? 6.313 13.365 -3.643 1.0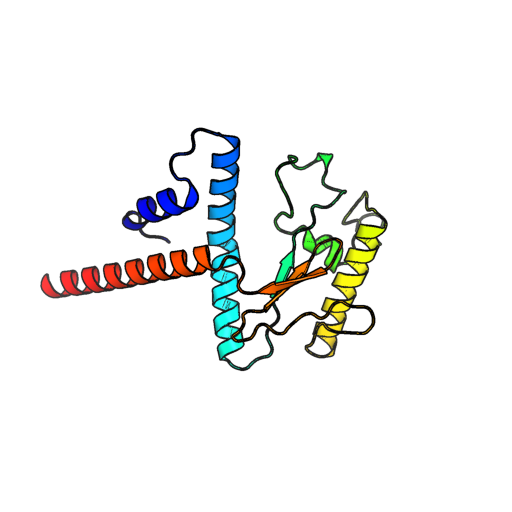0 90.88 74 TYR A O 1
ATOM 606 N N . VAL A 1 75 ? 5.981 13.644 -5.845 1.00 92.88 75 VAL A N 1
ATOM 607 C CA . VAL A 1 75 ? 5.076 12.501 -6.000 1.00 92.88 75 VAL A CA 1
ATOM 608 C C . VAL A 1 75 ? 5.890 11.209 -5.924 1.00 92.88 75 VAL A C 1
ATOM 610 O O . VAL A 1 75 ? 6.866 11.033 -6.644 1.00 92.88 75 VAL A O 1
ATOM 613 N N . LYS A 1 76 ? 5.515 10.288 -5.039 1.00 89.62 76 LYS A N 1
ATOM 614 C CA . LYS A 1 76 ? 6.187 8.984 -4.915 1.00 89.62 76 LYS A CA 1
ATOM 615 C C . LYS A 1 76 ? 5.488 7.963 -5.818 1.00 89.62 76 LYS A C 1
ATOM 617 O O . LYS A 1 76 ? 5.322 8.221 -7.005 1.00 89.62 76 LYS A O 1
ATOM 622 N N . ALA A 1 77 ? 5.081 6.820 -5.270 1.00 94.50 77 ALA A N 1
ATOM 623 C CA . ALA A 1 77 ? 4.070 5.993 -5.909 1.00 94.50 77 ALA A CA 1
ATOM 624 C C . ALA A 1 77 ? 2.718 6.708 -5.847 1.00 94.50 77 ALA A C 1
ATOM 626 O O . ALA A 1 77 ? 2.302 7.173 -4.785 1.00 94.50 77 ALA A O 1
ATOM 627 N N . ASP A 1 78 ? 2.056 6.784 -6.988 1.00 94.50 78 ASP A N 1
ATOM 628 C CA . ASP A 1 78 ? 0.759 7.417 -7.159 1.00 94.50 78 ASP A CA 1
ATOM 629 C C . ASP A 1 78 ? -0.315 6.371 -7.490 1.00 94.50 78 ASP A C 1
ATOM 631 O O . ASP A 1 78 ? -0.031 5.190 -7.721 1.00 94.50 78 ASP A O 1
ATOM 635 N N . HIS A 1 79 ? -1.570 6.801 -7.515 1.00 95.44 79 HIS A N 1
ATOM 636 C CA . HIS A 1 79 ? -2.698 5.929 -7.788 1.00 95.44 79 HIS A CA 1
ATOM 637 C C . HIS A 1 79 ? -2.583 5.245 -9.163 1.00 95.44 79 HIS A C 1
ATOM 639 O O . HIS A 1 79 ? -2.550 5.905 -10.200 1.00 95.44 79 HIS A O 1
ATOM 645 N N . GLY A 1 80 ? -2.565 3.908 -9.162 1.00 93.25 80 GLY A N 1
ATOM 646 C CA . GLY A 1 80 ? -2.512 3.083 -10.370 1.00 93.25 80 GLY A CA 1
ATOM 647 C C . GLY A 1 80 ? -1.101 2.814 -10.900 1.00 93.25 80 GLY A C 1
ATOM 648 O O . GLY A 1 80 ? -0.951 2.079 -11.879 1.00 93.25 80 GLY A O 1
ATOM 649 N N . ASP A 1 81 ? -0.054 3.352 -10.266 1.00 94.44 81 ASP A N 1
ATOM 650 C CA . ASP A 1 81 ? 1.323 3.125 -10.707 1.00 94.44 81 ASP A CA 1
ATOM 651 C C . ASP A 1 81 ? 1.728 1.642 -10.634 1.00 94.44 81 ASP A C 1
ATOM 653 O O . ASP A 1 81 ? 2.591 1.203 -11.393 1.00 94.44 81 ASP A O 1
ATOM 657 N N . GLU A 1 82 ? 1.101 0.825 -9.789 1.00 96.06 82 GLU A N 1
ATOM 658 C CA . GLU A 1 82 ? 1.358 -0.613 -9.713 1.00 96.06 82 GLU A CA 1
ATOM 659 C C . GLU A 1 82 ? 0.770 -1.392 -10.901 1.00 96.06 82 GLU A C 1
ATOM 661 O O . GLU A 1 82 ? 1.309 -2.435 -11.281 1.00 96.06 82 GLU A O 1
ATOM 666 N N . VAL A 1 83 ? -0.302 -0.883 -11.523 1.00 95.00 83 VAL A N 1
ATOM 667 C CA . VAL A 1 83 ? -1.073 -1.581 -12.568 1.00 95.00 83 VAL A CA 1
ATOM 668 C C . VAL A 1 83 ? -0.175 -1.954 -13.744 1.00 95.00 83 VAL A C 1
ATOM 670 O O . VAL A 1 83 ? -0.146 -3.107 -14.174 1.00 95.00 83 VAL A O 1
ATOM 673 N N . GLY A 1 84 ? 0.633 -1.006 -14.223 1.00 93.12 84 GLY A N 1
ATOM 674 C CA . GLY A 1 84 ? 1.569 -1.259 -15.318 1.00 93.12 84 GLY A CA 1
ATOM 675 C C . GLY A 1 84 ? 2.560 -2.385 -15.008 1.00 93.12 84 GLY A C 1
ATOM 676 O O . GLY A 1 84 ? 2.879 -3.174 -15.890 1.00 93.12 84 GLY A O 1
ATOM 677 N N . PHE A 1 85 ? 3.015 -2.523 -13.762 1.00 96.06 85 PHE A N 1
ATOM 678 C CA . PHE A 1 85 ? 3.917 -3.612 -13.379 1.00 96.06 85 PHE A CA 1
ATOM 679 C C . PHE A 1 85 ? 3.196 -4.952 -13.252 1.00 96.06 85 PHE A C 1
ATOM 681 O O . PHE A 1 85 ? 3.740 -5.973 -13.679 1.00 96.06 85 PHE A O 1
ATOM 688 N N . VAL A 1 86 ? 1.984 -4.944 -12.694 1.00 97.06 86 VAL A N 1
ATOM 689 C CA . VAL A 1 86 ? 1.127 -6.125 -12.534 1.00 97.06 86 VAL A CA 1
ATOM 690 C C . VAL A 1 86 ? 0.788 -6.763 -13.881 1.00 97.06 86 VAL A C 1
ATOM 692 O O . VAL A 1 86 ? 0.820 -7.984 -14.002 1.00 97.06 86 VAL A O 1
ATOM 695 N N . PHE A 1 87 ? 0.506 -5.953 -14.901 1.00 95.19 87 PHE A N 1
ATOM 696 C CA . PHE A 1 87 ? 0.138 -6.434 -16.235 1.00 95.19 87 PHE A CA 1
ATOM 697 C C . PHE A 1 87 ? 1.332 -6.645 -17.177 1.00 95.19 87 PHE A C 1
ATOM 699 O O . PHE A 1 87 ? 1.142 -6.882 -18.368 1.00 95.19 87 PHE A O 1
ATOM 706 N N . GLY A 1 88 ? 2.568 -6.572 -16.673 1.00 94.69 88 GLY A N 1
ATOM 707 C CA . GLY A 1 88 ? 3.749 -6.804 -17.506 1.00 94.69 88 GLY A CA 1
ATOM 708 C C . GLY A 1 88 ? 4.050 -5.669 -18.485 1.00 94.69 88 GLY A C 1
ATOM 709 O O . GLY A 1 88 ? 4.731 -5.896 -19.479 1.00 94.69 88 GLY A O 1
ATOM 710 N N . GLY A 1 89 ? 3.584 -4.451 -18.202 1.00 92.69 89 GLY A N 1
ATOM 711 C CA . GLY A 1 89 ? 3.793 -3.240 -18.997 1.00 92.69 89 GLY A CA 1
ATOM 712 C C . GLY A 1 89 ? 5.224 -3.020 -19.503 1.00 92.69 89 GLY A C 1
ATOM 713 O O . GLY A 1 89 ? 5.358 -2.681 -20.675 1.00 92.69 89 GLY A O 1
ATOM 714 N N . PRO A 1 90 ? 6.291 -3.285 -18.713 1.00 92.81 90 PRO A N 1
ATOM 715 C CA . PRO A 1 90 ? 7.677 -3.209 -19.193 1.00 92.81 90 PRO A CA 1
ATOM 716 C C . PRO A 1 90 ? 8.042 -4.157 -20.353 1.00 92.81 90 PRO A C 1
ATOM 718 O O . PRO A 1 90 ? 9.130 -4.044 -20.914 1.00 92.81 90 PRO A O 1
ATOM 721 N N . PHE A 1 91 ? 7.182 -5.126 -20.678 1.00 92.56 91 PHE A N 1
ATOM 722 C CA . PHE A 1 91 ? 7.380 -6.129 -21.730 1.00 92.56 91 PHE A CA 1
ATOM 723 C C . PHE A 1 91 ? 6.395 -5.979 -22.897 1.00 92.56 91 PHE A C 1
ATOM 725 O O . PHE A 1 91 ? 6.480 -6.742 -23.860 1.00 92.56 91 PHE A O 1
ATOM 732 N N . LEU A 1 92 ? 5.454 -5.034 -22.809 1.00 89.62 92 LEU A N 1
ATOM 733 C CA . LEU A 1 92 ? 4.471 -4.762 -23.855 1.00 89.62 92 LEU A CA 1
ATOM 734 C C . LEU A 1 92 ? 5.029 -3.756 -24.869 1.00 89.62 92 LEU A C 1
ATOM 736 O O . LEU A 1 92 ? 5.812 -2.875 -24.520 1.00 89.62 92 LEU A O 1
ATOM 740 N N . ALA A 1 93 ? 4.608 -3.884 -26.126 1.00 83.19 93 ALA A N 1
ATOM 741 C CA . ALA A 1 93 ? 5.052 -3.040 -27.233 1.00 83.19 93 ALA A CA 1
ATOM 742 C C . ALA A 1 93 ? 3.878 -2.665 -28.151 1.00 83.19 93 ALA A C 1
ATOM 744 O O . ALA A 1 93 ? 2.850 -3.345 -28.160 1.00 83.19 93 ALA A O 1
ATOM 745 N N . GLY A 1 94 ? 4.048 -1.607 -28.949 1.00 80.38 94 GLY A N 1
ATOM 746 C CA . GLY A 1 94 ? 3.013 -1.110 -29.862 1.00 80.38 94 GLY A CA 1
ATOM 747 C C . GLY A 1 94 ? 1.840 -0.456 -29.123 1.00 80.38 94 GLY A C 1
ATOM 748 O O . GLY A 1 94 ? 2.025 0.127 -28.059 1.00 80.38 94 GLY A O 1
ATOM 749 N N . ASP A 1 95 ? 0.627 -0.583 -29.664 1.00 79.25 95 ASP A N 1
ATOM 750 C CA . ASP A 1 95 ? -0.577 0.120 -29.174 1.00 79.25 95 ASP A CA 1
ATOM 751 C C . ASP A 1 95 ? -1.031 -0.280 -27.757 1.00 79.25 95 ASP A C 1
ATOM 753 O O . ASP A 1 95 ? -1.883 0.374 -27.161 1.00 79.25 95 ASP A O 1
ATOM 757 N N . ILE A 1 96 ? -0.474 -1.359 -27.203 1.00 79.62 96 ILE A N 1
ATOM 758 C CA . ILE A 1 96 ? -0.761 -1.848 -25.845 1.00 79.62 96 ILE A CA 1
ATOM 759 C C . ILE A 1 96 ? 0.329 -1.464 -24.837 1.00 79.62 96 ILE A C 1
ATOM 761 O O . ILE A 1 96 ? 0.366 -1.992 -23.723 1.00 79.62 96 ILE A O 1
ATOM 765 N N . GLN A 1 97 ? 1.261 -0.595 -25.231 1.00 79.06 97 GLN A N 1
ATOM 766 C CA . GLN A 1 97 ? 2.346 -0.159 -24.370 1.00 79.06 97 GLN A CA 1
ATOM 767 C C . GLN A 1 97 ? 1.794 0.606 -23.162 1.00 79.06 97 GLN A C 1
ATOM 769 O O . GLN A 1 97 ? 1.263 1.705 -23.281 1.00 79.06 97 GLN A O 1
ATOM 774 N N . LEU A 1 98 ? 1.960 0.021 -21.976 1.00 78.06 98 LEU A N 1
ATOM 775 C CA . LEU A 1 98 ? 1.598 0.669 -20.714 1.00 78.06 98 LEU A CA 1
ATOM 776 C C . LEU A 1 98 ? 2.733 1.554 -20.174 1.00 78.06 98 LEU A C 1
ATOM 778 O O . LEU A 1 98 ? 2.479 2.381 -19.301 1.00 78.06 98 LEU A O 1
ATOM 782 N N . ARG A 1 99 ? 3.978 1.359 -20.654 1.00 77.56 99 ARG A N 1
ATOM 783 C CA . ARG A 1 99 ? 5.184 2.109 -20.250 1.00 77.56 99 ARG A CA 1
ATOM 784 C C . ARG A 1 99 ? 6.197 2.235 -21.387 1.00 77.56 99 ARG A C 1
ATOM 786 O O . ARG A 1 99 ? 6.589 1.223 -21.964 1.00 77.56 99 ARG A O 1
ATOM 793 N N . SER A 1 100 ? 6.619 3.463 -21.682 1.00 72.88 100 SER A N 1
ATOM 794 C CA . SER A 1 100 ? 7.564 3.796 -22.759 1.00 72.88 100 SER A CA 1
ATOM 795 C C . SER A 1 100 ? 9.028 3.607 -22.371 1.00 72.88 100 SER A C 1
ATOM 797 O O . SER A 1 100 ? 9.817 3.137 -23.187 1.00 72.88 100 SER A O 1
ATOM 799 N N . GLU A 1 101 ? 9.374 3.916 -21.123 1.00 77.88 101 GLU A N 1
ATOM 800 C CA . GLU A 1 101 ? 10.737 3.854 -20.595 1.00 77.88 101 GLU A CA 1
ATOM 801 C C . GLU A 1 101 ? 10.734 3.086 -19.274 1.00 77.88 101 GLU A C 1
ATOM 803 O O . GLU A 1 101 ? 9.931 3.372 -18.387 1.00 77.88 101 GLU A O 1
ATOM 808 N N . VAL A 1 102 ? 11.574 2.053 -19.179 1.00 87.56 102 VAL A N 1
ATOM 809 C CA . VAL A 1 102 ? 11.641 1.146 -18.025 1.00 87.56 102 VAL A CA 1
ATOM 810 C C . VAL A 1 102 ? 13.066 0.660 -17.806 1.00 87.56 102 VAL A C 1
ATOM 812 O O . VAL A 1 102 ? 13.720 0.194 -18.744 1.00 87.56 102 VAL A O 1
ATOM 815 N N . THR A 1 103 ? 13.537 0.719 -16.563 1.00 94.44 103 THR A N 1
ATOM 816 C CA . THR A 1 103 ? 14.861 0.206 -16.186 1.00 94.44 103 THR A CA 1
ATOM 817 C C . THR A 1 103 ? 14.864 -1.324 -16.052 1.00 94.44 103 THR A C 1
ATOM 819 O O . THR A 1 103 ? 13.814 -1.978 -16.031 1.00 94.44 103 THR A O 1
ATOM 822 N N . GLU A 1 104 ? 16.046 -1.941 -15.949 1.00 95.94 104 GLU A N 1
ATOM 823 C CA . GLU A 1 104 ? 16.141 -3.389 -15.701 1.00 95.94 104 GLU A CA 1
ATOM 824 C C . GLU A 1 104 ? 15.615 -3.773 -14.309 1.00 95.94 104 GLU A C 1
ATOM 826 O O . GLU A 1 104 ? 14.968 -4.811 -14.146 1.00 95.94 104 GLU A O 1
ATOM 831 N N . GLU A 1 105 ? 15.806 -2.914 -13.307 1.00 97.19 105 GLU A N 1
ATOM 832 C CA . GLU A 1 105 ? 15.240 -3.085 -11.969 1.00 97.19 105 GLU A CA 1
ATOM 833 C C . GLU A 1 105 ? 13.707 -3.042 -12.002 1.00 97.19 105 GLU A C 1
ATOM 835 O O . GLU A 1 105 ? 13.053 -3.843 -11.334 1.00 97.19 105 GLU A O 1
ATOM 840 N N . GLU A 1 106 ? 13.118 -2.171 -12.824 1.00 96.44 106 GLU A N 1
ATOM 841 C CA . GLU A 1 106 ? 11.670 -2.098 -13.039 1.00 96.44 106 GLU A CA 1
ATOM 842 C C . GLU A 1 106 ? 11.116 -3.318 -13.784 1.00 96.44 106 GLU A C 1
ATOM 844 O O . GLU A 1 106 ? 10.043 -3.830 -13.442 1.00 96.44 106 GLU A O 1
ATOM 849 N N . LYS A 1 107 ? 11.852 -3.848 -14.767 1.00 96.69 107 LYS A N 1
ATOM 850 C CA . LYS A 1 107 ? 11.507 -5.133 -15.396 1.00 96.69 107 LYS A CA 1
ATOM 851 C C . LYS A 1 107 ? 11.523 -6.256 -14.364 1.00 96.69 107 LYS A C 1
ATOM 853 O O . LYS A 1 107 ? 10.599 -7.073 -14.335 1.00 96.69 107 LYS A O 1
ATOM 858 N N . ASN A 1 108 ? 12.530 -6.295 -13.492 1.00 97.81 108 ASN A N 1
ATOM 859 C CA . ASN A 1 108 ? 12.585 -7.273 -12.410 1.00 97.81 108 ASN A CA 1
ATOM 860 C C . ASN A 1 108 ? 11.418 -7.097 -11.423 1.00 97.81 108 ASN A C 1
ATOM 862 O O . ASN A 1 108 ? 10.759 -8.077 -11.079 1.00 97.81 108 ASN A O 1
ATOM 866 N N . LEU A 1 109 ? 11.091 -5.858 -11.043 1.00 98.00 109 LEU A N 1
ATOM 867 C CA . LEU A 1 109 ? 9.930 -5.540 -10.210 1.00 98.00 109 LEU A CA 1
ATOM 868 C C . LEU A 1 109 ? 8.620 -6.044 -10.838 1.00 98.00 109 LEU A C 1
ATOM 870 O O . LEU A 1 109 ? 7.821 -6.681 -10.151 1.00 98.00 109 LEU A O 1
ATOM 874 N N . SER A 1 110 ? 8.418 -5.841 -12.145 1.00 97.81 110 SER A N 1
ATOM 875 C CA . SER A 1 110 ? 7.243 -6.368 -12.855 1.00 97.81 110 SER A CA 1
ATOM 876 C C . SER A 1 110 ? 7.196 -7.894 -12.835 1.00 97.81 110 SER A C 1
ATOM 878 O O . SER A 1 110 ? 6.150 -8.466 -12.531 1.00 97.81 110 SER A O 1
ATOM 880 N N . ARG A 1 111 ? 8.322 -8.582 -13.080 1.00 98.19 111 ARG A N 1
ATOM 881 C CA . ARG A 1 111 ? 8.378 -10.053 -12.970 1.00 98.19 111 ARG A CA 1
ATOM 882 C C . ARG A 1 111 ? 8.019 -10.526 -11.564 1.00 98.19 111 ARG A C 1
ATOM 884 O O . ARG A 1 111 ? 7.290 -11.505 -11.432 1.00 98.19 111 ARG A O 1
ATOM 891 N N . THR A 1 112 ? 8.504 -9.839 -10.535 1.00 98.44 112 THR A N 1
ATOM 892 C CA . THR A 1 112 ? 8.197 -10.134 -9.131 1.00 98.44 112 THR A CA 1
ATOM 893 C C . THR A 1 112 ? 6.707 -9.968 -8.830 1.00 98.44 112 THR A C 1
ATOM 895 O O . THR A 1 112 ? 6.089 -10.898 -8.315 1.00 98.44 112 THR A O 1
ATOM 898 N N . LEU A 1 113 ? 6.099 -8.840 -9.214 1.00 98.44 113 LEU A N 1
ATOM 899 C CA . LEU A 1 113 ? 4.662 -8.594 -9.035 1.00 98.44 113 LEU A CA 1
ATOM 900 C C . LEU A 1 113 ? 3.797 -9.613 -9.787 1.00 98.44 113 LEU A C 1
ATOM 902 O O . LEU A 1 113 ? 2.889 -10.199 -9.198 1.00 98.44 113 LEU A O 1
ATOM 906 N N . MET A 1 114 ? 4.122 -9.895 -11.052 1.00 98.56 114 MET A N 1
ATOM 907 C CA . MET A 1 114 ? 3.426 -10.919 -11.837 1.00 98.56 114 MET A CA 1
ATOM 908 C C . MET A 1 114 ? 3.524 -12.303 -11.190 1.00 98.56 114 MET A C 1
ATOM 910 O O . MET A 1 114 ? 2.534 -13.031 -11.162 1.00 98.56 114 MET A O 1
ATOM 914 N N . LYS A 1 115 ? 4.690 -12.677 -10.643 1.00 98.50 115 LYS A N 1
ATOM 915 C CA . LYS A 1 115 ? 4.855 -13.947 -9.921 1.00 98.50 115 LYS A CA 1
ATOM 916 C C . LYS A 1 115 ? 3.985 -14.002 -8.666 1.00 98.50 115 LYS A C 1
ATOM 918 O O . LYS A 1 115 ? 3.277 -14.992 -8.502 1.00 98.50 115 LYS A O 1
ATOM 923 N N . TYR A 1 116 ? 3.983 -12.962 -7.825 1.00 98.75 116 TYR A N 1
ATOM 924 C CA . TYR A 1 116 ? 3.096 -12.916 -6.655 1.00 98.75 116 TYR A CA 1
ATOM 925 C C . TYR A 1 116 ? 1.628 -13.088 -7.063 1.00 98.75 116 TYR A C 1
ATOM 927 O O . TYR A 1 116 ? 0.913 -13.892 -6.463 1.00 98.75 116 TYR A O 1
ATOM 935 N N . TRP A 1 117 ? 1.174 -12.372 -8.099 1.00 98.69 117 TRP A N 1
ATOM 936 C CA . TRP A 1 117 ? -0.231 -12.409 -8.525 1.00 98.69 117 TRP A CA 1
ATOM 937 C C . TRP A 1 117 ? -0.611 -13.744 -9.154 1.00 98.69 117 TRP A C 1
ATOM 939 O O . TRP A 1 117 ? -1.668 -14.288 -8.842 1.00 98.69 117 TRP A O 1
ATOM 949 N N . ALA A 1 118 ? 0.260 -14.313 -9.988 1.00 98.62 118 ALA A N 1
ATOM 950 C CA . ALA A 1 118 ? 0.039 -15.622 -10.589 1.00 98.62 118 ALA A CA 1
ATOM 951 C C . ALA A 1 118 ? 0.036 -16.747 -9.542 1.00 98.62 118 ALA A C 1
ATOM 953 O O . ALA A 1 118 ? -0.762 -17.680 -9.650 1.00 98.62 118 ALA A O 1
ATOM 954 N N . ASN A 1 119 ? 0.899 -16.665 -8.524 1.00 98.75 119 ASN A N 1
ATOM 955 C CA . ASN A 1 119 ? 0.896 -17.605 -7.404 1.00 98.75 119 ASN A CA 1
ATOM 956 C C . ASN A 1 119 ? -0.413 -17.495 -6.623 1.00 98.75 119 ASN A C 1
ATOM 958 O O . ASN A 1 119 ? -1.126 -18.489 -6.512 1.00 98.75 119 ASN A O 1
ATOM 962 N N . PHE A 1 120 ? -0.791 -16.281 -6.205 1.00 98.62 120 PHE A N 1
ATOM 963 C CA . PHE A 1 120 ? -2.037 -16.048 -5.479 1.00 98.62 120 PHE A CA 1
ATOM 964 C C . PHE A 1 120 ? -3.263 -16.551 -6.254 1.00 98.62 120 PHE A C 1
ATOM 966 O O . PHE A 1 120 ? -4.100 -17.248 -5.688 1.00 98.62 120 PHE A O 1
ATOM 973 N N . ALA A 1 121 ? -3.335 -16.294 -7.563 1.00 98.56 121 ALA A N 1
ATOM 974 C CA . ALA A 1 121 ? -4.408 -16.806 -8.413 1.00 98.56 121 ALA A CA 1
ATOM 975 C C . ALA A 1 121 ? -4.432 -18.344 -8.495 1.00 98.56 121 ALA A C 1
ATOM 977 O O . ALA A 1 121 ? -5.503 -18.942 -8.570 1.00 98.56 121 ALA A O 1
ATOM 978 N N . ARG A 1 122 ? -3.263 -19.000 -8.484 1.00 98.38 122 ARG A N 1
ATOM 979 C CA . ARG A 1 122 ? -3.152 -20.462 -8.597 1.00 98.38 122 ARG A CA 1
ATOM 980 C C . ARG A 1 122 ? -3.496 -21.191 -7.298 1.00 98.38 122 ARG A C 1
ATOM 982 O O . ARG A 1 122 ? -4.032 -22.293 -7.367 1.00 98.38 122 ARG A O 1
ATOM 989 N N . ASN A 1 123 ? -3.128 -20.647 -6.139 1.00 97.19 123 ASN A N 1
ATOM 990 C CA . ASN A 1 123 ? -3.151 -21.401 -4.878 1.00 97.19 123 ASN A CA 1
ATOM 991 C C . ASN A 1 123 ? -3.642 -20.605 -3.649 1.00 97.19 123 ASN A C 1
ATOM 993 O O . ASN A 1 123 ? -3.641 -21.147 -2.547 1.00 97.19 123 ASN A O 1
ATOM 997 N N . GLY A 1 124 ? -4.045 -19.341 -3.807 1.00 97.94 124 GLY A N 1
ATOM 998 C CA . GLY A 1 124 ? -4.457 -18.473 -2.698 1.00 97.94 124 GLY A CA 1
ATOM 999 C C . GLY A 1 124 ? -3.308 -17.972 -1.811 1.00 97.94 124 GLY A C 1
ATOM 1000 O O . GLY A 1 124 ? -3.563 -17.416 -0.746 1.00 97.94 124 GLY A O 1
ATOM 1001 N N . ASN A 1 125 ? -2.051 -18.157 -2.225 1.00 98.25 125 ASN A N 1
ATOM 1002 C CA . ASN A 1 125 ? -0.840 -17.757 -1.512 1.00 98.25 125 ASN A CA 1
ATOM 1003 C C . ASN A 1 125 ? 0.166 -17.112 -2.495 1.00 98.25 125 ASN A C 1
ATOM 1005 O O . ASN A 1 125 ? 0.631 -17.764 -3.427 1.00 98.25 125 ASN A O 1
ATOM 1009 N N . PRO A 1 126 ? 0.560 -15.842 -2.309 1.00 98.44 126 PRO A N 1
ATOM 1010 C CA . PRO A 1 126 ? 1.450 -15.166 -3.255 1.00 98.44 126 PRO A CA 1
ATOM 1011 C C . PRO A 1 126 ? 2.887 -15.737 -3.270 1.00 98.44 126 PRO A C 1
ATOM 1013 O O . PRO A 1 126 ? 3.634 -15.514 -4.223 1.00 98.44 126 PRO A O 1
ATOM 1016 N N . ASN A 1 127 ? 3.298 -16.481 -2.241 1.00 98.56 127 ASN A N 1
ATOM 1017 C CA . ASN A 1 127 ? 4.680 -16.928 -2.058 1.00 98.56 127 ASN A CA 1
ATOM 1018 C C . ASN A 1 127 ? 5.144 -17.977 -3.086 1.00 98.56 127 ASN A C 1
ATOM 1020 O O . ASN A 1 127 ? 4.355 -18.759 -3.615 1.00 98.56 127 ASN A O 1
ATOM 1024 N N . GLY A 1 128 ? 6.456 -18.015 -3.333 1.00 97.12 128 GLY A N 1
ATOM 1025 C CA . GLY A 1 128 ? 7.100 -18.959 -4.246 1.00 97.12 128 GLY A CA 1
ATOM 1026 C C . GLY A 1 128 ? 8.623 -18.807 -4.272 1.00 97.12 128 GLY A C 1
ATOM 1027 O O . GLY A 1 128 ? 9.179 -17.899 -3.656 1.00 97.12 128 GLY A O 1
ATOM 1028 N N . GLU A 1 129 ? 9.305 -19.704 -4.983 1.00 96.19 129 GLU A N 1
ATOM 1029 C CA . GLU A 1 129 ? 10.768 -19.704 -5.081 1.00 96.19 129 GLU A CA 1
ATOM 1030 C C . GLU A 1 129 ? 11.313 -18.394 -5.680 1.00 96.19 129 GLU A C 1
ATOM 1032 O O . GLU A 1 129 ? 10.805 -17.875 -6.681 1.00 96.19 129 GLU A O 1
ATOM 1037 N N . GLY A 1 130 ? 12.370 -17.861 -5.059 1.00 95.31 130 GLY A N 1
ATOM 1038 C CA . GLY A 1 130 ? 13.031 -16.626 -5.487 1.00 95.31 130 GLY A CA 1
ATOM 1039 C C . GLY A 1 130 ? 12.260 -15.341 -5.167 1.00 95.31 130 GLY A C 1
ATOM 1040 O O . GLY A 1 130 ? 12.656 -14.279 -5.640 1.00 95.31 130 GLY A O 1
ATOM 1041 N N . LEU A 1 131 ? 11.174 -15.421 -4.391 1.00 98.00 131 LEU A N 1
ATOM 1042 C CA . LEU A 1 131 ? 10.433 -14.261 -3.898 1.00 98.00 131 LEU A CA 1
ATOM 1043 C C . LEU A 1 131 ? 10.771 -13.988 -2.431 1.00 98.00 131 LEU A C 1
ATOM 1045 O O . LEU A 1 131 ? 11.031 -14.908 -1.654 1.00 98.00 131 LEU A O 1
ATOM 1049 N N . VAL A 1 132 ? 10.725 -12.712 -2.048 1.00 98.12 132 VAL A N 1
ATOM 1050 C CA . VAL A 1 132 ? 10.680 -12.343 -0.631 1.00 98.12 132 VAL A CA 1
ATOM 1051 C C . VAL A 1 132 ? 9.374 -12.880 -0.052 1.00 98.12 132 VAL A C 1
ATOM 1053 O O . VAL A 1 132 ? 8.329 -12.845 -0.694 1.00 98.12 132 VAL A O 1
ATOM 1056 N N . GLU A 1 133 ? 9.428 -13.398 1.169 1.00 98.12 133 GLU A N 1
ATOM 1057 C CA . GLU A 1 133 ? 8.222 -13.881 1.827 1.00 98.12 133 GLU A CA 1
ATOM 1058 C C . GLU A 1 133 ? 7.210 -12.737 1.996 1.00 98.12 133 GLU A C 1
ATOM 1060 O O . GLU A 1 133 ? 7.496 -11.715 2.626 1.00 98.12 133 GLU A O 1
ATOM 1065 N N . TRP A 1 134 ? 6.011 -12.939 1.463 1.00 98.38 134 TRP A N 1
ATOM 1066 C CA . TRP A 1 134 ? 4.845 -12.112 1.695 1.00 98.38 134 TRP A CA 1
ATOM 1067 C C . TRP A 1 134 ? 4.051 -12.689 2.875 1.00 98.38 134 TRP A C 1
ATOM 1069 O O . TRP A 1 134 ? 3.398 -13.732 2.732 1.00 98.38 134 TRP A O 1
ATOM 1079 N N . PRO A 1 135 ? 4.083 -12.029 4.046 1.00 97.88 135 PRO A N 1
ATOM 1080 C CA . PRO A 1 135 ? 3.418 -12.530 5.236 1.00 97.88 135 PRO A CA 1
ATOM 1081 C C . PRO A 1 135 ? 1.894 -12.449 5.096 1.00 97.88 135 PRO A C 1
ATOM 1083 O O . PRO A 1 135 ? 1.350 -11.509 4.512 1.00 97.88 135 PRO A O 1
ATOM 1086 N N . SER A 1 136 ? 1.191 -13.417 5.682 1.00 97.88 136 SER A N 1
ATOM 1087 C CA . SER A 1 136 ? -0.257 -13.306 5.859 1.00 97.88 136 SER A CA 1
ATOM 1088 C C . SER A 1 136 ? -0.569 -12.156 6.818 1.00 97.88 136 SER A C 1
ATOM 1090 O O . SER A 1 136 ? -0.003 -12.069 7.908 1.00 97.88 136 SER A O 1
ATOM 1092 N N . TYR A 1 137 ? -1.548 -11.333 6.459 1.00 98.38 137 TYR A N 1
ATOM 1093 C CA . TYR A 1 137 ? -2.104 -10.277 7.293 1.00 98.38 137 TYR A CA 1
ATOM 1094 C C . TYR A 1 137 ? -2.904 -10.885 8.455 1.00 98.38 137 TYR A C 1
ATOM 1096 O O . TYR A 1 137 ? -4.091 -11.191 8.343 1.00 98.38 137 TYR A O 1
ATOM 1104 N N . ASN A 1 138 ? -2.218 -11.112 9.573 1.00 95.88 138 ASN A N 1
ATOM 1105 C CA . ASN A 1 138 ? -2.762 -11.732 10.781 1.00 95.88 138 ASN A CA 1
ATOM 1106 C C . ASN A 1 138 ? -2.947 -10.688 11.914 1.00 95.88 138 ASN A C 1
ATOM 1108 O O . ASN A 1 138 ? -3.104 -9.491 11.656 1.00 95.88 138 ASN A O 1
ATOM 1112 N N . LEU A 1 139 ? -2.985 -11.116 13.182 1.00 96.38 139 LEU A N 1
ATOM 1113 C CA . LEU A 1 139 ? -3.092 -10.206 14.336 1.00 96.38 139 LEU A CA 1
ATOM 1114 C C . LEU A 1 139 ? -1.879 -9.270 14.491 1.00 96.38 139 LEU A C 1
ATOM 1116 O O . LEU A 1 139 ? -2.028 -8.164 15.003 1.00 96.38 139 LEU A O 1
ATOM 1120 N N . ASN A 1 140 ? -0.711 -9.667 13.988 1.00 96.81 140 ASN A N 1
ATOM 1121 C CA . ASN A 1 140 ? 0.484 -8.829 13.897 1.00 96.81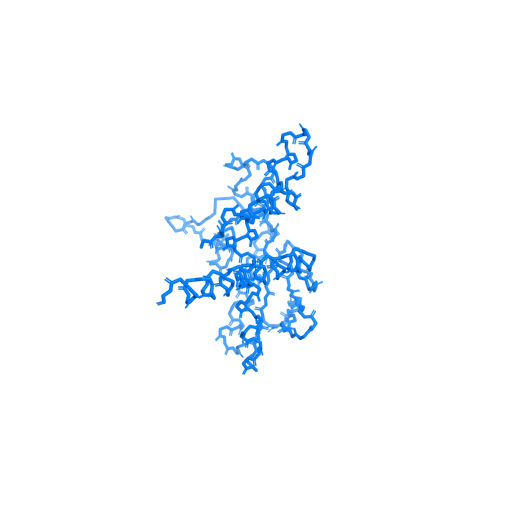 140 ASN A CA 1
ATOM 1122 C C . ASN A 1 140 ? 0.367 -7.747 12.812 1.00 96.81 140 ASN A C 1
ATOM 1124 O O . ASN A 1 140 ? 1.193 -6.838 12.792 1.00 96.81 140 ASN A O 1
ATOM 1128 N N . GLN A 1 141 ? -0.639 -7.835 11.927 1.00 97.81 141 GLN A N 1
ATOM 1129 C CA . GLN A 1 141 ? -0.882 -6.903 10.819 1.00 97.81 141 GLN A CA 1
ATOM 1130 C C . GLN A 1 141 ? 0.345 -6.720 9.915 1.00 97.81 141 GLN A C 1
ATOM 1132 O O . GLN A 1 141 ? 0.676 -5.606 9.504 1.00 97.81 141 GLN A O 1
ATOM 1137 N N . GLU A 1 142 ? 1.045 -7.821 9.655 1.00 98.38 142 GLU A N 1
ATOM 1138 C CA . GLU A 1 142 ? 2.197 -7.866 8.760 1.00 98.38 142 GLU A CA 1
ATOM 1139 C C . GLU A 1 142 ? 1.753 -7.687 7.304 1.00 98.38 142 GLU A C 1
ATOM 1141 O O . GLU A 1 142 ? 0.695 -8.168 6.894 1.00 98.38 142 GLU A O 1
ATOM 1146 N N . TYR A 1 143 ? 2.559 -6.970 6.529 1.00 98.62 143 TYR A N 1
ATOM 1147 C CA . TYR A 1 143 ? 2.312 -6.666 5.125 1.00 98.62 143 TYR A CA 1
ATOM 1148 C C . TYR A 1 143 ? 3.637 -6.546 4.364 1.00 98.62 143 TYR A C 1
ATOM 1150 O O . TYR A 1 143 ? 4.719 -6.512 4.961 1.00 98.62 143 TYR A O 1
ATOM 1158 N N . LEU A 1 144 ? 3.553 -6.508 3.036 1.00 98.69 144 LEU A N 1
ATOM 1159 C CA . LEU A 1 144 ? 4.718 -6.364 2.170 1.00 98.69 144 LEU A CA 1
ATOM 1160 C C . LEU A 1 144 ? 4.819 -4.934 1.623 1.00 98.69 144 LEU A C 1
ATOM 1162 O O . LEU A 1 144 ? 3.907 -4.446 0.966 1.00 98.69 144 LEU A O 1
ATOM 1166 N N . GLN A 1 145 ? 5.944 -4.265 1.843 1.00 98.56 145 GLN A N 1
ATOM 1167 C CA . GLN A 1 145 ? 6.306 -3.056 1.107 1.00 98.56 145 GLN A CA 1
ATOM 1168 C C . GLN A 1 145 ? 6.891 -3.469 -0.239 1.00 98.56 145 GLN A C 1
ATOM 1170 O O . GLN A 1 145 ? 7.866 -4.226 -0.297 1.00 98.56 145 GLN A O 1
ATOM 1175 N N . ILE A 1 146 ? 6.295 -2.976 -1.321 1.00 98.44 146 ILE A N 1
ATOM 1176 C CA . ILE A 1 146 ? 6.732 -3.252 -2.685 1.00 98.44 146 ILE A CA 1
ATOM 1177 C C . ILE A 1 146 ? 7.400 -2.002 -3.248 1.00 98.44 146 ILE A C 1
ATOM 1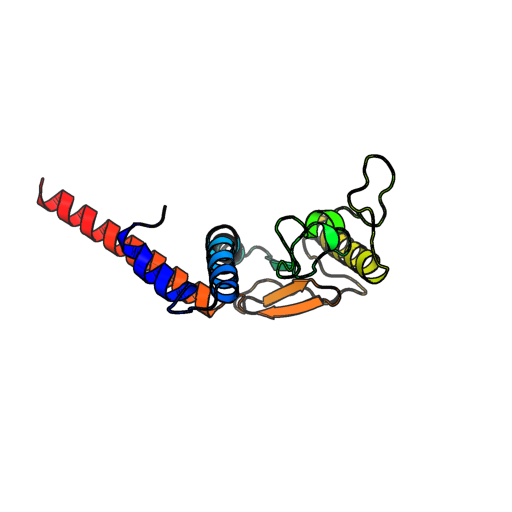179 O O . ILE A 1 146 ? 6.749 -1.044 -3.663 1.00 98.44 146 ILE A O 1
ATOM 1183 N N . ASN A 1 147 ? 8.727 -2.050 -3.282 1.00 97.25 147 ASN A N 1
ATOM 1184 C CA . ASN A 1 147 ? 9.583 -1.148 -4.045 1.00 97.25 147 ASN A CA 1
ATOM 1185 C C . ASN A 1 147 ? 10.532 -1.996 -4.917 1.00 97.25 147 ASN A C 1
ATOM 1187 O O . ASN A 1 147 ? 10.304 -3.198 -5.050 1.00 97.25 147 ASN A O 1
ATOM 1191 N N . LEU A 1 148 ? 11.606 -1.430 -5.477 1.00 97.00 148 LEU A N 1
ATOM 1192 C CA . LEU A 1 148 ? 12.650 -2.196 -6.181 1.00 97.00 148 LEU A CA 1
ATOM 1193 C C . LEU A 1 148 ? 13.200 -3.353 -5.327 1.00 97.00 148 LEU A C 1
ATOM 1195 O O . LEU A 1 148 ? 13.519 -4.418 -5.851 1.00 97.00 148 LEU A O 1
ATOM 1199 N N . GLN A 1 149 ? 13.245 -3.163 -4.006 1.00 96.62 149 GLN A N 1
ATOM 1200 C CA . GLN A 1 149 ? 13.467 -4.218 -3.021 1.00 96.62 149 GLN A CA 1
ATOM 1201 C C . GLN A 1 149 ? 12.207 -4.397 -2.174 1.00 96.62 149 GLN A C 1
ATOM 1203 O O . GLN A 1 149 ? 11.664 -3.421 -1.652 1.00 96.62 149 GLN A O 1
ATOM 1208 N N . GLN A 1 150 ? 11.736 -5.637 -2.031 1.00 98.25 150 GLN A N 1
ATOM 1209 C CA . GLN A 1 150 ? 10.580 -5.938 -1.189 1.00 98.25 150 GLN A CA 1
ATOM 1210 C C . GLN A 1 150 ? 11.003 -6.096 0.268 1.00 98.25 150 GLN A C 1
ATOM 1212 O O . GLN A 1 150 ? 12.002 -6.752 0.574 1.00 98.25 150 GLN A O 1
ATOM 1217 N N . LYS A 1 151 ? 10.216 -5.521 1.176 1.00 98.06 151 LYS A N 1
ATOM 1218 C CA . LYS A 1 151 ? 10.492 -5.540 2.613 1.00 98.06 151 LYS A CA 1
ATOM 1219 C C . LYS A 1 151 ? 9.231 -5.884 3.393 1.00 98.06 151 LYS A C 1
ATOM 1221 O O . LYS A 1 151 ? 8.160 -5.358 3.117 1.00 98.06 151 LYS A O 1
ATOM 1226 N N . LYS A 1 152 ? 9.366 -6.756 4.392 1.00 98.25 152 LYS A N 1
ATOM 1227 C CA . LYS A 1 152 ? 8.294 -7.030 5.354 1.00 98.25 152 LYS A CA 1
ATOM 1228 C C . LYS A 1 152 ? 8.201 -5.890 6.359 1.00 98.25 152 LYS A C 1
ATOM 1230 O O . LYS A 1 152 ? 9.221 -5.452 6.893 1.00 98.25 152 LYS A O 1
ATOM 1235 N N . ASP A 1 153 ? 6.985 -5.462 6.644 1.00 98.06 153 ASP A N 1
ATOM 1236 C CA . ASP A 1 153 ? 6.698 -4.502 7.701 1.00 98.06 153 ASP A CA 1
ATOM 1237 C C . ASP A 1 153 ? 5.365 -4.865 8.370 1.00 98.06 153 ASP A C 1
ATOM 1239 O O . ASP A 1 153 ? 4.711 -5.843 7.999 1.00 98.06 153 ASP A O 1
ATOM 1243 N N . ARG A 1 154 ? 4.967 -4.130 9.403 1.00 98.19 154 ARG A N 1
ATOM 1244 C CA . ARG A 1 154 ? 3.744 -4.395 10.158 1.00 98.19 154 ARG A CA 1
ATOM 1245 C C . ARG A 1 154 ? 3.052 -3.115 10.577 1.00 98.19 154 ARG A C 1
ATOM 1247 O O . ARG A 1 154 ? 3.693 -2.086 10.753 1.00 98.19 154 ARG A O 1
ATOM 1254 N N . LYS A 1 155 ? 1.740 -3.217 10.792 1.00 97.94 155 LYS A N 1
ATOM 1255 C CA . LYS A 1 155 ? 0.909 -2.141 11.344 1.00 97.94 155 LYS A CA 1
ATOM 1256 C C . LYS A 1 155 ? 1.034 -0.829 10.554 1.00 97.94 155 LYS A C 1
ATOM 1258 O O . LYS A 1 155 ? 1.402 0.214 11.100 1.00 97.94 155 LYS A O 1
ATOM 1263 N N . LEU A 1 156 ? 0.727 -0.898 9.255 1.00 98.12 156 LEU A N 1
ATOM 1264 C CA . LEU A 1 156 ? 0.759 0.260 8.357 1.00 98.12 156 LEU A CA 1
ATOM 1265 C C . LEU A 1 156 ? 0.035 1.460 8.990 1.00 98.12 156 LEU A C 1
ATOM 1267 O O . LEU A 1 156 ? -1.137 1.363 9.356 1.00 98.12 156 LEU A O 1
ATOM 1271 N N . LYS A 1 157 ? 0.757 2.579 9.115 1.00 97.31 157 LYS A N 1
ATOM 1272 C CA . LYS A 1 157 ? 0.265 3.848 9.669 1.00 97.31 157 LYS A CA 1
ATOM 1273 C C . LYS A 1 157 ? -0.461 3.708 11.023 1.00 97.31 157 LYS A C 1
ATOM 1275 O O . LYS A 1 157 ? -1.443 4.408 11.256 1.00 97.31 157 LYS A O 1
ATOM 1280 N N . GLU A 1 158 ? 0.036 2.859 11.935 1.00 97.50 158 GLU A N 1
ATOM 1281 C CA . GLU A 1 158 ? -0.595 2.539 13.239 1.00 97.50 158 GLU A CA 1
ATOM 1282 C C . GLU A 1 158 ? -1.177 3.765 13.963 1.00 97.50 158 GLU A C 1
ATOM 1284 O O . GLU A 1 158 ? -2.348 3.767 14.334 1.00 97.50 158 GLU A O 1
ATOM 1289 N N . LYS A 1 159 ? -0.403 4.850 14.095 1.00 97.69 159 LYS A N 1
ATOM 1290 C CA . LYS A 1 159 ? -0.864 6.081 14.762 1.00 97.69 159 LYS A CA 1
ATOM 1291 C C . LYS A 1 159 ? -2.077 6.717 14.073 1.00 97.69 159 LYS A C 1
ATOM 1293 O O . LYS A 1 159 ? -3.025 7.101 14.752 1.00 97.69 159 LYS A O 1
ATOM 1298 N N . LYS A 1 160 ? -2.077 6.792 12.737 1.00 97.88 160 LYS A N 1
ATOM 1299 C CA . LYS A 1 160 ? -3.211 7.329 11.969 1.00 97.88 160 LYS A CA 1
ATOM 1300 C C . LYS A 1 160 ? -4.412 6.390 12.033 1.00 97.88 160 LYS A C 1
ATOM 1302 O O . LYS A 1 160 ? -5.537 6.861 12.147 1.00 97.88 160 LYS A O 1
ATOM 1307 N N . VAL A 1 161 ? -4.195 5.075 12.048 1.00 97.44 161 VAL A N 1
ATOM 1308 C CA . VAL A 1 161 ? -5.276 4.100 12.261 1.00 97.44 161 VAL A CA 1
ATOM 1309 C C . VAL A 1 161 ? -5.953 4.320 13.616 1.00 97.44 161 VAL A C 1
ATOM 1311 O O . VAL A 1 161 ? -7.182 4.365 13.678 1.00 97.44 161 VAL A O 1
ATOM 1314 N N . GLU A 1 162 ? -5.185 4.504 14.693 1.00 97.19 162 GLU A N 1
ATOM 1315 C CA . GLU A 1 162 ? -5.744 4.802 16.020 1.00 97.19 162 GLU A CA 1
ATOM 1316 C C . GLU A 1 162 ? -6.482 6.146 16.057 1.00 97.19 162 GLU A C 1
ATOM 1318 O O . GLU A 1 162 ? -7.588 6.237 16.598 1.00 97.19 162 GLU A O 1
ATOM 1323 N N . PHE A 1 163 ? -5.934 7.172 15.404 1.00 97.12 163 PHE A N 1
ATOM 1324 C CA . PHE A 1 163 ? -6.619 8.451 15.238 1.00 97.12 163 PHE A CA 1
ATOM 1325 C C . PHE A 1 163 ? -7.977 8.293 14.532 1.00 97.12 163 PHE A C 1
ATOM 1327 O O . PHE A 1 163 ? -9.010 8.726 15.048 1.00 97.12 163 PHE A O 1
ATOM 1334 N N . TRP A 1 164 ? -8.020 7.613 13.385 1.00 95.56 164 TRP A N 1
ATOM 1335 C CA . TRP A 1 164 ? -9.262 7.428 12.634 1.00 95.56 164 TRP A CA 1
ATOM 1336 C C . TRP A 1 164 ? -10.282 6.564 13.380 1.00 95.56 164 TRP A C 1
ATOM 1338 O O . TRP A 1 164 ? -11.486 6.809 13.270 1.00 95.56 164 TRP A O 1
ATOM 1348 N N . LYS A 1 165 ? -9.840 5.602 14.202 1.00 94.12 165 LYS A N 1
ATOM 1349 C CA . LYS A 1 165 ? -10.733 4.887 15.128 1.00 94.12 165 LYS A CA 1
ATOM 1350 C C . LYS A 1 165 ? -11.399 5.853 16.107 1.00 94.12 165 LYS A C 1
ATOM 1352 O O . LYS A 1 165 ? -12.619 5.789 16.262 1.00 94.12 165 LYS A O 1
ATOM 1357 N N . LYS A 1 166 ? -10.641 6.778 16.708 1.00 94.56 166 LYS A N 1
ATOM 1358 C CA . LYS A 1 166 ? -11.187 7.821 17.595 1.00 94.56 166 LYS A CA 1
ATOM 1359 C C . LYS A 1 166 ? -12.216 8.691 16.869 1.00 94.56 166 LYS A C 1
ATOM 1361 O O . LYS A 1 166 ? -13.333 8.829 17.359 1.00 94.56 166 LYS A O 1
ATOM 1366 N N . VAL A 1 167 ? -11.899 9.190 15.672 1.00 93.50 167 VAL A N 1
ATOM 1367 C CA . VAL A 1 167 ? -12.834 9.990 14.852 1.00 93.50 167 VAL A CA 1
ATOM 1368 C C . VAL A 1 167 ? -14.149 9.239 14.601 1.00 93.50 167 VAL A C 1
ATOM 1370 O O . VAL A 1 167 ? -15.238 9.807 14.704 1.00 93.50 167 VAL A O 1
ATOM 1373 N N . MET A 1 168 ? -14.076 7.942 14.294 1.00 90.56 168 MET A N 1
ATOM 1374 C CA . MET A 1 168 ? -15.264 7.130 14.017 1.00 90.56 168 MET A CA 1
ATOM 1375 C C . MET A 1 168 ? -16.100 6.848 15.272 1.00 90.56 168 MET A C 1
ATOM 1377 O O . MET A 1 168 ? -17.329 6.801 15.175 1.00 90.56 168 MET A O 1
ATOM 1381 N N . LEU A 1 169 ? -15.462 6.700 16.437 1.00 91.69 169 LEU A N 1
ATOM 1382 C CA . LEU A 1 169 ? -16.144 6.579 17.728 1.00 91.69 169 LEU A CA 1
ATOM 1383 C C . LEU A 1 169 ? -16.892 7.869 18.086 1.00 91.69 169 LEU A C 1
ATOM 1385 O O . LEU A 1 169 ? -18.081 7.812 18.397 1.00 91.69 169 LEU A O 1
ATOM 1389 N N . GLU A 1 170 ? -16.247 9.030 17.948 1.00 91.81 170 GLU A N 1
ATOM 1390 C CA . GLU A 1 170 ? -16.888 10.335 18.178 1.00 91.81 170 GLU A CA 1
ATOM 1391 C C . GLU A 1 170 ? -18.088 10.544 17.248 1.00 91.81 170 GLU A C 1
ATOM 1393 O O . GLU A 1 170 ? -19.186 10.908 17.674 1.00 91.81 170 GLU A O 1
ATOM 1398 N N . LYS A 1 171 ? -17.931 10.196 15.967 1.00 89.31 171 LYS A N 1
ATOM 1399 C CA . LYS A 1 171 ? -19.031 10.227 14.999 1.00 89.31 171 LYS A CA 1
ATOM 1400 C C . LYS A 1 171 ? -20.216 9.351 15.424 1.00 89.31 171 LYS A C 1
ATOM 1402 O O . LYS A 1 171 ? -21.366 9.738 15.205 1.00 89.31 171 LYS A O 1
ATOM 1407 N N . ALA A 1 172 ? -19.968 8.168 15.988 1.00 89.00 172 ALA A N 1
ATOM 1408 C CA . ALA A 1 172 ? -21.024 7.273 16.461 1.00 89.00 172 ALA A CA 1
ATOM 1409 C C . ALA A 1 172 ? -21.727 7.829 17.713 1.00 89.00 172 ALA A C 1
ATOM 1411 O O . ALA A 1 172 ? -22.960 7.799 17.791 1.00 89.00 172 ALA A O 1
ATOM 1412 N N . ASN A 1 173 ? -20.962 8.397 18.646 1.00 88.50 173 ASN A N 1
ATOM 1413 C CA . ASN A 1 173 ? -21.482 9.034 19.856 1.00 88.50 173 ASN A CA 1
ATOM 1414 C C . ASN A 1 173 ? -22.371 10.240 19.526 1.00 88.50 173 ASN A C 1
ATOM 1416 O O . ASN A 1 173 ? -23.496 10.324 20.027 1.00 88.50 173 ASN A O 1
ATOM 1420 N N . ASN A 1 174 ? -21.928 11.111 18.616 1.00 86.75 174 ASN A N 1
ATOM 1421 C CA . ASN A 1 174 ? -22.695 12.281 18.183 1.00 86.75 174 ASN A CA 1
ATOM 1422 C C . ASN A 1 174 ? -24.034 11.878 17.553 1.00 86.75 174 ASN A C 1
ATOM 1424 O O . ASN A 1 174 ? -25.075 12.441 17.895 1.00 86.75 174 ASN A O 1
ATOM 1428 N N . LYS A 1 175 ? -24.040 10.838 16.708 1.00 84.25 175 LYS A N 1
ATOM 1429 C CA . LYS A 1 175 ? -25.283 10.282 16.147 1.00 84.25 175 LYS A CA 1
ATOM 1430 C C . LYS A 1 175 ? -26.218 9.728 17.225 1.00 84.25 175 LYS A C 1
ATOM 1432 O O . LYS A 1 175 ? -27.424 9.950 17.166 1.00 84.25 175 LYS A O 1
ATOM 1437 N N . SER A 1 176 ? -25.681 9.014 18.215 1.00 84.31 176 SER A N 1
ATOM 1438 C CA . SER A 1 176 ? -26.466 8.479 19.337 1.00 84.31 176 SER A CA 1
ATOM 1439 C C . SER A 1 176 ? -27.121 9.597 20.160 1.00 84.31 176 SER A C 1
ATOM 1441 O O . SER A 1 176 ? -28.311 9.526 20.466 1.00 84.31 176 SER A O 1
ATOM 1443 N N . MET A 1 177 ? -26.371 10.661 20.460 1.00 82.94 177 MET A N 1
ATOM 1444 C CA . MET A 1 177 ? -26.861 11.843 21.179 1.00 82.94 177 MET A CA 1
ATOM 1445 C C . MET A 1 177 ? -27.958 12.581 20.406 1.00 82.94 177 MET A C 1
ATOM 1447 O O . MET A 1 177 ? -29.006 12.881 20.978 1.00 82.94 177 MET A O 1
ATOM 1451 N N . GLN A 1 178 ? -27.761 12.816 19.105 1.00 80.75 178 GLN A N 1
ATOM 1452 C CA . GLN A 1 178 ? -28.769 13.438 18.240 1.00 80.75 178 GLN A CA 1
ATOM 1453 C C . GLN A 1 178 ? -30.065 12.617 18.204 1.00 80.75 178 GLN A C 1
ATOM 1455 O O . GLN A 1 178 ? -31.147 13.167 18.397 1.00 80.75 178 GLN A O 1
ATOM 1460 N N . ASN A 1 179 ? -29.960 11.293 18.063 1.00 80.38 179 ASN A N 1
ATOM 1461 C CA . ASN A 1 179 ? -31.121 10.402 18.080 1.00 80.38 179 ASN A CA 1
ATOM 1462 C C . ASN A 1 179 ? -31.864 10.419 19.425 1.00 80.38 179 ASN A C 1
ATOM 1464 O O . ASN A 1 179 ? -33.091 10.333 19.447 1.00 80.38 179 ASN A O 1
ATOM 1468 N N . LYS A 1 180 ? -31.145 10.517 20.552 1.00 80.56 180 LYS A N 1
ATOM 1469 C CA . LYS A 1 180 ? -31.764 10.655 21.881 1.00 80.56 180 LYS A CA 1
ATOM 1470 C C . LYS A 1 180 ? -32.487 11.990 22.031 1.00 80.56 180 LYS A C 1
ATOM 1472 O O . LYS A 1 180 ? -33.607 11.995 22.524 1.00 80.56 180 LYS A O 1
ATOM 1477 N N . LYS A 1 181 ? -31.873 13.093 21.590 1.00 77.12 181 LYS A N 1
ATOM 1478 C CA . LYS A 1 181 ? -32.478 14.430 21.643 1.00 77.12 181 LYS A CA 1
ATOM 1479 C C . LYS A 1 181 ? -33.764 14.493 20.816 1.00 77.12 181 LYS A C 1
ATOM 1481 O O . LYS A 1 181 ? -34.791 14.895 21.339 1.00 77.12 181 LYS A O 1
ATOM 1486 N N . PHE A 1 182 ? -33.732 13.972 19.590 1.00 79.12 182 PHE A N 1
ATOM 1487 C CA . PHE A 1 182 ? -34.912 13.898 18.725 1.00 79.12 182 PHE A CA 1
ATOM 1488 C C . PHE A 1 182 ? -36.068 13.102 19.356 1.00 79.12 182 PHE A C 1
ATOM 1490 O O . PHE A 1 182 ? -37.220 13.501 19.259 1.00 79.12 182 PHE A O 1
ATOM 1497 N N . LYS A 1 183 ? -35.772 11.995 20.051 1.00 73.12 183 LYS A N 1
ATOM 1498 C CA . LYS A 1 183 ? -36.789 11.207 20.772 1.00 73.12 183 LYS A CA 1
ATOM 1499 C C . LYS A 1 183 ? -37.362 11.894 22.015 1.00 73.12 183 LYS A C 1
ATOM 1501 O O . LYS A 1 183 ? -38.421 11.480 22.457 1.00 73.12 183 LYS A O 1
ATOM 1506 N N . LEU A 1 184 ? -36.649 12.851 22.610 1.00 75.12 184 LEU A N 1
ATOM 1507 C CA . LEU A 1 184 ? -37.119 13.625 23.768 1.00 75.12 184 LEU A CA 1
ATOM 1508 C C . LEU A 1 18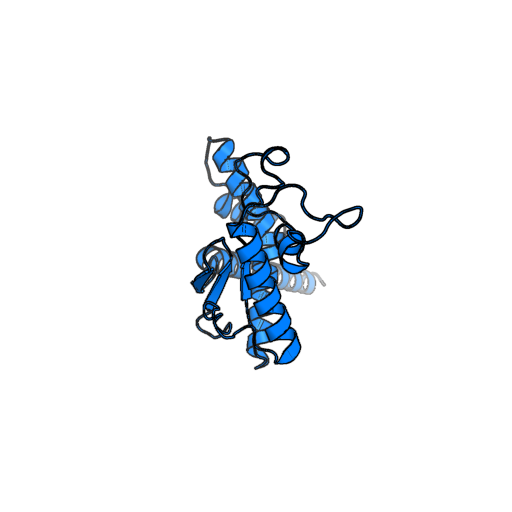4 ? -37.971 14.836 23.354 1.00 75.12 184 LEU A C 1
ATOM 1510 O O . LEU A 1 184 ? -38.664 15.400 24.193 1.00 75.12 184 LEU A O 1
ATOM 1514 N N . GLU A 1 185 ? -37.884 15.248 22.088 1.00 73.50 185 GLU A N 1
ATOM 1515 C CA . GLU A 1 185 ? -38.645 16.360 21.501 1.00 73.50 185 GLU A CA 1
ATOM 1516 C C . GLU A 1 185 ? -39.955 15.897 20.819 1.00 73.50 185 GLU A C 1
ATOM 1518 O O . GLU A 1 185 ? -40.710 16.735 20.324 1.00 73.50 185 GLU A O 1
ATOM 1523 N N . LEU A 1 186 ? -40.228 14.583 20.812 1.00 60.38 186 LEU A N 1
ATOM 1524 C CA . LEU A 1 186 ? -41.469 13.925 20.369 1.00 60.38 186 LEU A CA 1
ATOM 1525 C C . LEU A 1 186 ? -42.313 13.494 21.574 1.00 60.38 186 LEU A C 1
ATOM 1527 O O . LEU A 1 186 ? -43.557 13.559 21.455 1.00 60.38 186 LEU A O 1
#

Radius of gyration: 20.48 Å; chains: 1; bounding box: 58×49×54 Å

pLDDT: mean 93.1, std 7.16, range [60.38, 98.75]

Sequence (186 aa):
DVPSDLLPMIIDEYLGDTEDPAELRDRFLDLLGDMAIVMPAIKALNYHRESGAPTYFFEFQHRPSAYWDSKPDYVKADHGDEVGFVFGGPFLAGDIQLRSEVTEEEKNLSRTLMKYWANFARNGNPNGEGLVEWPSYNLNQEYLQINLQQKKDRKLKEKKVEFWKKVMLEKANNKSMQNKKFKLEL

Organism: NCBI:txid68497

Foldseek 3Di:
DQDPVCVVVLCCVQQNDDPDPVSNVVSVVVSCCCVPPVLVVVVVQVVCVVVVAFAAAEDEFQDFPQCPPPDPPVDTDDPCNCVCLLVQLVPDDDPPRPGDDHDPLSNVLSVQNVQQVVCCVVPVGSDDPPHDHGDTCHPQRWHWYRYSDIDIDHCVPVVVNVSVVVSVVVVVVVVVVVVVVVVVVD

Secondary structure (DSSP, 8-state):
---GGGHHHHHHHHTTT---HHHHHHHHHHHHHIIIIIHHHHHHHHHHHHTT---B-EEE-PPPGGGTTTS-TT--S-TTHHHHHHTTGGG--GGG-S-S---HHHHHHHHHHHHHHHHHHHHS----TTSPP--B--TT-EEEEESSSEEEEESTTHHHHHHHHHHHHHHHHHHHHHHHHHHH--